Protein AF-A0A9D5KY41-F1 (afdb_monomer)

Mean predicted aligned error: 4.0 Å

pLDDT: mean 91.6, std 8.26, range [58.56, 98.38]

Foldseek 3Di:
DLFALQAALQLLLQLVVCVVVVDDNSRSSNRSCVVVVDAQQRRQWAAAPVGIQGFAFPVGSVQSNDVPRWGQTDPDDDSLVVVLVVLCVRQVPAPCCVPLSVQLNVLSVPRHRHISVVSSVSVVVSLVVQAPVVVVVVPDPVLQVLLVVCLVVRDPSHGLVSLCSHPTRNSNSVSYDD

Radius of gyration: 16.03 Å; Cα contacts (8 Å, |Δi|>4): 244; chains: 1; bounding box: 40×38×41 Å

Secondary structure (DSSP, 8-state):
----S--BHHHHHHHHHHHHTT--HHHHHHHHHHHTT--GGGGGEEEETTEEEE--BTT-TTGGGSTT--PBBP-SSSHHHHHHHHHHHHHTTSTTHHHHHHHHHHHHHT-TT-BHHHHHHHHHHHHHHHS-HHHHHT--HHHHHHHHHHGGG--TTSBHHHHHHHHGGGGGGGGS--

Structure (mmCIF, N/CA/C/O backbone):
data_AF-A0A9D5KY41-F1
#
_entry.id   AF-A0A9D5KY41-F1
#
loop_
_atom_site.group_PDB
_atom_site.id
_atom_site.type_symbol
_atom_site.label_atom_id
_atom_site.label_alt_id
_atom_site.label_comp_id
_atom_site.label_asym_id
_atom_site.label_entity_id
_atom_site.label_seq_id
_atom_site.pdbx_PDB_ins_code
_atom_site.Cartn_x
_atom_site.Cartn_y
_atom_site.Cartn_z
_atom_site.occupancy
_atom_site.B_iso_or_equiv
_atom_site.auth_seq_id
_atom_site.auth_comp_id
_atom_site.auth_asym_id
_atom_site.auth_atom_id
_atom_site.pdbx_PDB_model_num
ATOM 1 N N . MET A 1 1 ? 6.404 10.848 -7.020 1.00 82.06 1 MET A N 1
ATOM 2 C CA . MET A 1 1 ? 5.796 9.675 -6.376 1.00 82.06 1 MET A CA 1
ATOM 3 C C . MET A 1 1 ? 5.617 9.998 -4.911 1.00 82.06 1 MET A C 1
ATOM 5 O O . MET A 1 1 ? 6.527 10.570 -4.317 1.00 82.06 1 MET A O 1
ATOM 9 N N . VAL A 1 2 ? 4.436 9.710 -4.389 1.00 83.19 2 VAL A N 1
ATOM 10 C CA . VAL A 1 2 ? 4.013 9.997 -3.015 1.00 83.19 2 VAL A CA 1
ATOM 11 C C . VAL A 1 2 ? 3.385 8.776 -2.355 1.00 83.19 2 VAL A C 1
ATOM 13 O O . VAL A 1 2 ? 3.348 8.731 -1.130 1.00 83.19 2 VAL A O 1
ATOM 16 N N . THR A 1 3 ? 2.962 7.773 -3.131 1.00 92.94 3 THR A N 1
ATOM 17 C CA . THR A 1 3 ? 2.347 6.550 -2.601 1.00 92.94 3 THR A CA 1
ATOM 18 C C . THR A 1 3 ? 3.389 5.429 -2.497 1.00 92.94 3 THR A C 1
ATOM 20 O O . THR A 1 3 ? 3.947 5.027 -3.526 1.00 92.94 3 THR A O 1
ATOM 23 N N . PRO A 1 4 ? 3.709 4.917 -1.292 1.00 94.81 4 PRO A N 1
ATOM 24 C CA . PRO A 1 4 ? 4.577 3.754 -1.136 1.00 94.81 4 PRO A CA 1
ATOM 25 C C . PRO A 1 4 ? 3.863 2.474 -1.564 1.00 94.81 4 PRO A C 1
ATOM 27 O O . PRO A 1 4 ? 2.640 2.389 -1.515 1.00 94.81 4 PRO A O 1
ATOM 30 N N . LEU A 1 5 ? 4.637 1.454 -1.931 1.00 95.88 5 LEU A N 1
ATOM 31 C CA . LEU A 1 5 ? 4.087 0.116 -2.116 1.00 95.88 5 LEU A CA 1
ATOM 32 C C . LEU A 1 5 ? 3.733 -0.522 -0.761 1.00 95.88 5 LEU A C 1
ATOM 34 O O . LEU A 1 5 ? 2.665 -1.111 -0.620 1.00 95.88 5 LEU A O 1
ATOM 38 N N . ASN A 1 6 ? 4.606 -0.385 0.247 1.00 95.88 6 ASN A N 1
ATOM 39 C CA . ASN A 1 6 ? 4.290 -0.780 1.618 1.00 95.88 6 ASN A CA 1
ATOM 40 C C . ASN A 1 6 ? 3.399 0.272 2.281 1.00 95.88 6 ASN A C 1
ATOM 42 O O . ASN A 1 6 ? 3.889 1.219 2.892 1.00 95.88 6 ASN A O 1
ATOM 46 N N . ILE A 1 7 ? 2.092 0.099 2.152 1.00 94.50 7 ILE A N 1
ATOM 47 C CA . ILE A 1 7 ? 1.105 0.846 2.929 1.00 94.50 7 ILE A CA 1
ATOM 48 C C . ILE A 1 7 ? 0.946 0.086 4.239 1.00 94.50 7 ILE A C 1
ATOM 50 O O . ILE A 1 7 ? 0.185 -0.873 4.273 1.00 94.50 7 ILE A O 1
ATOM 54 N N . ASP A 1 8 ? 1.712 0.425 5.273 1.00 94.62 8 ASP A N 1
ATOM 55 C CA . ASP A 1 8 ? 1.531 -0.154 6.610 1.00 94.62 8 ASP A CA 1
ATOM 56 C C . ASP A 1 8 ? 0.479 0.618 7.425 1.00 94.62 8 ASP A C 1
ATOM 58 O O . ASP A 1 8 ? -0.037 1.661 7.005 1.00 94.62 8 ASP A O 1
ATOM 62 N N . ALA A 1 9 ? 0.135 0.086 8.598 1.00 92.81 9 ALA A N 1
ATOM 63 C CA . ALA A 1 9 ? -0.860 0.686 9.480 1.00 92.81 9 ALA A CA 1
ATOM 64 C C . ALA A 1 9 ? -0.489 2.112 9.927 1.00 92.81 9 ALA A C 1
ATOM 66 O O . ALA A 1 9 ? -1.372 2.957 10.081 1.00 92.81 9 ALA A O 1
ATOM 67 N N . ILE A 1 10 ? 0.802 2.404 10.114 1.00 93.12 10 ILE A N 1
ATOM 68 C CA . ILE A 1 10 ? 1.281 3.708 10.587 1.00 93.12 10 ILE A CA 1
ATOM 69 C C . ILE A 1 10 ? 1.153 4.744 9.470 1.00 93.12 10 ILE A C 1
ATOM 71 O O . ILE A 1 10 ? 0.586 5.818 9.686 1.00 93.12 10 ILE A O 1
ATOM 75 N N . TRP A 1 11 ? 1.616 4.415 8.262 1.00 95.38 11 TRP A N 1
ATOM 76 C CA . TRP A 1 11 ? 1.445 5.268 7.089 1.00 95.38 11 TRP A CA 1
ATOM 77 C C . TRP A 1 11 ? -0.034 5.573 6.867 1.00 95.38 11 TRP A C 1
ATOM 79 O O . TRP A 1 11 ? -0.415 6.730 6.685 1.00 95.38 11 TRP A O 1
ATOM 89 N N . LEU A 1 12 ? -0.885 4.546 6.949 1.00 93.88 12 LEU A N 1
ATOM 90 C CA . LEU A 1 12 ? -2.311 4.706 6.714 1.00 93.88 12 LEU A CA 1
ATOM 91 C C . LEU A 1 12 ? -2.986 5.559 7.796 1.00 93.88 12 LEU A C 1
ATOM 93 O O . LEU A 1 12 ? -3.779 6.430 7.454 1.00 93.88 12 LEU A O 1
ATOM 97 N N . ARG A 1 13 ? -2.615 5.402 9.073 1.00 91.81 13 ARG A N 1
ATOM 98 C CA . ARG A 1 13 ? -3.047 6.295 10.166 1.00 91.81 13 ARG A CA 1
ATOM 99 C C . ARG A 1 13 ? -2.711 7.759 9.854 1.00 91.81 13 ARG A C 1
ATOM 101 O O . ARG A 1 13 ? -3.592 8.614 9.924 1.00 91.81 13 ARG A O 1
ATOM 108 N N . HIS A 1 14 ? -1.473 8.058 9.450 1.00 93.56 14 HIS A N 1
ATOM 109 C CA . HIS A 1 14 ? -1.079 9.426 9.085 1.00 93.56 14 HIS A CA 1
ATOM 110 C C . HIS A 1 14 ? -1.839 9.961 7.870 1.00 93.56 14 HIS A C 1
ATOM 112 O O . HIS A 1 14 ? -2.236 11.128 7.863 1.00 93.56 14 HIS A O 1
ATOM 118 N N . TYR A 1 15 ? -2.065 9.117 6.863 1.00 94.19 15 TYR A N 1
ATOM 119 C CA . TYR A 1 15 ? -2.870 9.469 5.698 1.00 94.19 15 TYR A CA 1
ATOM 120 C C . TYR A 1 15 ? -4.302 9.834 6.112 1.00 94.19 15 TYR A C 1
ATOM 122 O O . TYR A 1 15 ? -4.796 10.893 5.733 1.00 94.19 15 TYR A O 1
ATOM 130 N N . LEU A 1 16 ? -4.947 9.017 6.948 1.00 89.69 16 LEU A N 1
ATOM 131 C CA . LEU A 1 16 ? -6.315 9.258 7.410 1.00 89.69 16 LEU A CA 1
ATOM 132 C C . LEU A 1 16 ? -6.432 10.523 8.263 1.00 89.69 16 LEU A C 1
ATOM 134 O O . LEU A 1 16 ? -7.358 11.306 8.057 1.00 89.69 16 LEU A O 1
ATOM 138 N N . VAL A 1 17 ? -5.475 10.768 9.163 1.00 89.75 17 VAL A N 1
ATOM 139 C CA . VAL A 1 17 ? -5.401 12.022 9.931 1.00 89.75 17 VAL A CA 1
ATOM 140 C C . VAL A 1 17 ? -5.297 13.222 8.988 1.00 89.75 17 VAL A C 1
ATOM 142 O O . VAL A 1 17 ? -6.068 14.168 9.114 1.00 89.75 17 VAL A O 1
ATOM 145 N N . ALA A 1 18 ? -4.404 13.170 7.998 1.00 92.75 18 ALA A N 1
ATOM 146 C CA . ALA A 1 18 ? -4.240 14.249 7.028 1.00 92.75 18 ALA A CA 1
ATOM 147 C C . ALA A 1 18 ? -5.519 14.497 6.206 1.00 92.75 18 ALA A C 1
ATOM 149 O O . ALA A 1 18 ? -5.905 15.644 5.981 1.00 92.75 18 ALA A O 1
ATOM 150 N N . LYS A 1 19 ? -6.219 13.432 5.797 1.00 90.56 19 LYS A N 1
ATOM 151 C CA . LYS A 1 19 ? -7.524 13.541 5.128 1.00 90.56 19 LYS A CA 1
ATOM 152 C C . LYS A 1 19 ? -8.581 14.167 6.037 1.00 90.56 19 LYS A C 1
ATOM 154 O O . LYS A 1 19 ? -9.356 14.994 5.565 1.00 90.56 19 LYS A O 1
ATOM 159 N N . HIS A 1 20 ? -8.601 13.807 7.320 1.00 85.69 20 HIS A N 1
ATOM 160 C CA . HIS A 1 20 ? -9.518 14.385 8.304 1.00 85.69 20 HIS A CA 1
ATOM 161 C C . HIS A 1 20 ? -9.266 15.883 8.532 1.00 85.69 20 HIS A C 1
ATOM 163 O O . HIS A 1 20 ? -10.208 16.654 8.682 1.00 85.69 20 HIS A O 1
ATOM 169 N N . GLU A 1 21 ? -8.004 16.311 8.482 1.00 89.56 21 GLU A N 1
ATOM 170 C CA . GLU A 1 21 ? -7.596 17.722 8.529 1.00 89.56 21 GLU A CA 1
ATOM 171 C C . GLU A 1 21 ? -7.928 18.504 7.240 1.00 89.56 21 GLU A C 1
ATOM 173 O O . GLU A 1 21 ? -7.673 19.705 7.164 1.00 89.56 21 GLU A O 1
ATOM 178 N N . GLY A 1 22 ? -8.505 17.850 6.226 1.00 91.19 22 GLY A N 1
ATOM 179 C CA . GLY A 1 22 ? -8.955 18.485 4.989 1.00 91.19 22 GLY A CA 1
ATOM 180 C C . GLY A 1 22 ? -7.880 18.628 3.911 1.00 91.19 22 GLY A C 1
ATOM 181 O O . GLY A 1 22 ? -8.103 19.349 2.938 1.00 91.19 22 GLY A O 1
ATOM 182 N N . LEU A 1 23 ? -6.731 17.953 4.044 1.00 95.00 23 LEU A N 1
ATOM 183 C CA . LEU A 1 23 ? -5.696 17.973 3.007 1.00 95.00 23 LEU A CA 1
ATOM 184 C C . LEU A 1 23 ? -6.195 17.290 1.727 1.00 95.00 23 LEU A C 1
ATOM 186 O O . LEU A 1 23 ? -6.941 16.300 1.757 1.00 95.00 23 LEU A O 1
ATOM 190 N N . SER A 1 24 ? -5.737 17.796 0.579 1.00 95.38 24 SER A N 1
ATOM 191 C CA . SER A 1 24 ? -6.012 17.153 -0.705 1.00 95.38 24 SER A CA 1
ATOM 192 C C . SER A 1 24 ? -5.373 15.761 -0.777 1.00 95.38 24 SER A C 1
ATOM 194 O O . SER A 1 24 ? -4.474 15.416 -0.011 1.00 95.38 24 SER A O 1
ATOM 196 N N . GLU A 1 25 ? -5.837 14.930 -1.712 1.00 93.00 25 GLU A N 1
ATOM 197 C CA . GLU A 1 25 ? -5.337 13.560 -1.882 1.00 93.00 25 GLU A CA 1
ATOM 198 C C . GLU A 1 25 ? -3.799 13.477 -2.024 1.00 93.00 25 GLU A C 1
ATOM 200 O O . GLU A 1 25 ? -3.177 12.705 -1.289 1.00 93.00 25 GLU A O 1
ATOM 205 N N . PRO A 1 26 ? -3.140 14.289 -2.878 1.00 93.25 26 PRO A N 1
ATOM 206 C CA . PRO A 1 26 ? -1.684 14.242 -3.005 1.00 93.25 26 PRO A CA 1
ATOM 207 C C . PRO A 1 26 ? -0.956 14.749 -1.754 1.00 93.25 26 PRO A C 1
ATOM 209 O O . PRO A 1 26 ? 0.088 14.206 -1.396 1.00 93.25 26 PRO A O 1
ATOM 212 N N . GLU A 1 27 ? -1.500 15.765 -1.078 1.00 95.44 27 GLU A N 1
ATOM 213 C CA . GLU A 1 27 ? -0.917 16.336 0.142 1.00 95.44 27 GLU A CA 1
ATOM 214 C C . GLU A 1 27 ? -0.999 15.359 1.315 1.00 95.44 27 GLU A C 1
ATOM 216 O O . GLU A 1 27 ? -0.022 15.195 2.043 1.00 95.44 27 GLU A O 1
ATOM 221 N N . ALA A 1 28 ? -2.126 14.658 1.473 1.00 95.50 28 ALA A N 1
ATOM 222 C CA . ALA A 1 28 ? -2.299 13.655 2.517 1.00 95.50 28 ALA A CA 1
ATOM 223 C C . ALA A 1 28 ? -1.326 12.480 2.345 1.00 95.50 28 ALA A C 1
ATOM 225 O O . ALA A 1 28 ? -0.677 12.063 3.305 1.00 95.50 28 ALA A O 1
ATOM 226 N N . ARG A 1 29 ? -1.162 11.987 1.109 1.00 95.62 29 ARG A N 1
ATOM 227 C CA . ARG A 1 29 ? -0.188 10.932 0.779 1.00 95.62 29 ARG A CA 1
ATOM 228 C C . ARG A 1 29 ? 1.250 11.388 1.016 1.00 95.62 29 ARG A C 1
ATOM 230 O O . ARG A 1 29 ? 2.050 10.629 1.560 1.00 95.62 29 ARG A O 1
ATOM 237 N N . LEU A 1 30 ? 1.578 12.626 0.638 1.00 94.44 30 LEU A N 1
ATOM 238 C CA . LEU A 1 30 ? 2.898 13.204 0.879 1.00 94.44 30 LEU A CA 1
ATOM 239 C C . LEU A 1 30 ? 3.185 13.313 2.381 1.00 94.44 30 LEU A C 1
ATOM 241 O O . LEU A 1 30 ? 4.204 12.794 2.831 1.00 94.44 30 LEU A O 1
ATOM 245 N N . LYS A 1 31 ? 2.261 13.894 3.157 1.00 95.06 31 LYS A N 1
ATOM 246 C CA . LYS A 1 31 ? 2.380 14.035 4.615 1.00 95.06 31 LYS A CA 1
ATOM 247 C C . LYS A 1 31 ? 2.558 12.678 5.302 1.00 95.06 31 LYS A C 1
ATOM 249 O O . LYS A 1 31 ? 3.414 12.543 6.177 1.00 95.06 31 LYS A O 1
ATOM 254 N N . ALA A 1 32 ? 1.806 11.658 4.886 1.00 95.56 32 ALA A N 1
ATOM 255 C CA . ALA A 1 32 ? 1.944 10.298 5.408 1.00 95.56 32 ALA A CA 1
ATOM 256 C C . ALA A 1 32 ? 3.319 9.685 5.099 1.00 95.56 32 ALA A C 1
ATOM 258 O O . ALA A 1 32 ? 3.992 9.165 5.989 1.00 95.56 32 ALA A O 1
ATOM 259 N N . SER A 1 33 ? 3.773 9.808 3.850 1.00 94.69 33 SER A N 1
ATOM 260 C CA . SER A 1 33 ? 5.079 9.307 3.412 1.00 94.69 33 SER A CA 1
ATOM 261 C C . SER A 1 33 ? 6.249 9.999 4.109 1.00 94.69 33 SER A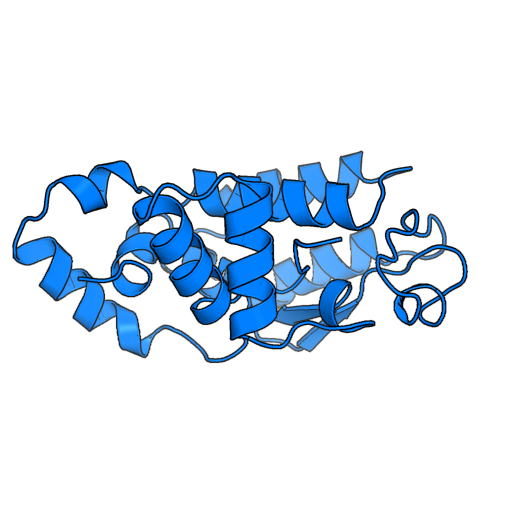 C 1
ATOM 263 O O . SER A 1 33 ? 7.225 9.335 4.458 1.00 94.69 33 SER A O 1
ATOM 265 N N . GLU A 1 34 ? 6.156 11.307 4.345 1.00 94.00 34 GLU A N 1
ATOM 266 C CA . GLU A 1 34 ? 7.152 12.064 5.107 1.00 94.00 34 GLU A CA 1
ATOM 267 C C . GLU A 1 34 ? 7.173 11.649 6.582 1.00 94.00 34 GLU A C 1
ATOM 269 O O . GLU A 1 34 ? 8.255 11.457 7.138 1.00 94.00 34 GLU A O 1
ATOM 274 N N . SER A 1 35 ? 5.999 11.426 7.185 1.00 93.62 35 SER A N 1
ATOM 275 C CA . SER A 1 35 ? 5.860 11.044 8.600 1.00 93.62 35 SER A CA 1
ATOM 276 C C . SER A 1 35 ? 6.540 9.714 8.928 1.00 93.62 35 SER A C 1
ATOM 278 O O . SER A 1 35 ? 7.118 9.571 10.002 1.00 93.62 35 SER A O 1
ATOM 280 N N . VAL A 1 36 ? 6.531 8.761 7.990 1.00 92.62 36 VAL A N 1
ATOM 281 C CA . VAL A 1 36 ? 7.202 7.456 8.156 1.00 92.62 36 VAL A CA 1
ATOM 282 C C . VAL A 1 36 ? 8.555 7.373 7.428 1.00 92.62 36 VAL A C 1
ATOM 284 O O . VAL A 1 36 ? 9.196 6.324 7.395 1.00 92.62 36 VAL A O 1
ATOM 287 N N . GLY A 1 37 ? 9.024 8.477 6.833 1.00 92.12 37 GLY A N 1
ATOM 288 C CA . GLY A 1 37 ? 10.349 8.572 6.215 1.00 92.12 37 GLY A CA 1
ATOM 289 C C . GLY A 1 37 ? 10.548 7.748 4.934 1.00 92.12 37 GLY A C 1
ATOM 290 O O . GLY A 1 37 ? 11.679 7.327 4.651 1.00 92.12 37 GLY A O 1
ATOM 291 N N . ILE A 1 38 ? 9.492 7.519 4.142 1.00 91.50 38 ILE A N 1
ATOM 292 C CA . ILE A 1 38 ? 9.589 6.786 2.868 1.00 91.50 38 ILE A CA 1
ATOM 293 C C . ILE A 1 38 ? 10.516 7.524 1.901 1.00 91.50 38 ILE A C 1
ATOM 295 O O . ILE A 1 38 ? 10.332 8.698 1.581 1.00 91.50 38 ILE A O 1
ATOM 299 N N . LYS A 1 39 ? 11.509 6.804 1.366 1.00 90.38 39 LYS A N 1
ATOM 300 C CA . LYS A 1 39 ? 12.435 7.342 0.364 1.00 90.38 39 LYS A CA 1
ATOM 301 C C . LYS A 1 39 ? 13.002 6.281 -0.569 1.00 90.38 39 LYS A C 1
ATOM 303 O O . LYS A 1 39 ? 13.248 5.133 -0.191 1.00 90.38 39 LYS A O 1
ATOM 308 N N . GLY A 1 40 ? 13.295 6.701 -1.797 1.00 90.31 40 GLY A N 1
ATOM 309 C CA . GLY A 1 40 ? 14.024 5.913 -2.785 1.00 90.31 40 GLY A CA 1
ATOM 310 C C . GLY A 1 40 ? 13.420 4.531 -3.033 1.00 90.31 40 GLY A C 1
ATOM 311 O O . GLY A 1 40 ? 12.284 4.406 -3.476 1.00 90.31 40 GLY A O 1
ATOM 312 N N . LYS A 1 41 ? 14.183 3.474 -2.734 1.00 92.19 41 LYS A N 1
ATOM 313 C CA . LYS A 1 41 ? 13.758 2.083 -2.969 1.00 92.19 41 LYS A CA 1
ATOM 314 C C . LYS A 1 41 ? 12.576 1.635 -2.103 1.00 92.19 41 LYS A C 1
ATOM 316 O O . LYS A 1 41 ? 11.953 0.640 -2.453 1.00 92.19 41 LYS A O 1
ATOM 321 N N . ALA A 1 42 ? 12.271 2.332 -1.005 1.00 92.62 42 ALA A N 1
ATOM 322 C CA . ALA A 1 42 ? 11.138 1.990 -0.142 1.00 92.62 42 ALA A CA 1
ATOM 323 C C . ALA A 1 42 ? 9.797 2.074 -0.890 1.00 92.62 42 ALA A C 1
ATOM 325 O O . ALA A 1 42 ? 8.913 1.264 -0.653 1.00 92.62 42 ALA A O 1
ATOM 326 N N . PHE A 1 43 ? 9.683 2.968 -1.877 1.00 94.81 43 PHE A N 1
ATOM 327 C CA . PHE A 1 43 ? 8.479 3.087 -2.700 1.00 94.81 43 PHE A CA 1
ATOM 328 C C . PHE A 1 43 ? 8.165 1.850 -3.550 1.00 94.81 43 PHE A C 1
ATOM 330 O O . PHE A 1 43 ? 7.031 1.693 -3.981 1.00 94.81 43 PHE A O 1
ATOM 337 N N . ALA A 1 44 ? 9.147 0.982 -3.799 1.00 96.19 44 ALA A N 1
ATOM 338 C CA . ALA A 1 44 ? 8.982 -0.223 -4.608 1.00 96.19 44 ALA A CA 1
ATOM 339 C C . ALA A 1 44 ? 8.994 -1.508 -3.769 1.00 96.19 44 ALA A C 1
ATOM 341 O O . ALA A 1 44 ? 9.096 -2.594 -4.334 1.00 96.19 44 ALA A O 1
ATOM 342 N N . ARG A 1 45 ? 8.960 -1.407 -2.435 1.00 96.56 45 ARG A N 1
ATOM 343 C CA . ARG A 1 45 ? 9.031 -2.554 -1.523 1.00 96.56 45 ARG A CA 1
ATOM 344 C C . ARG A 1 45 ? 7.753 -2.672 -0.713 1.00 96.56 45 ARG A C 1
ATOM 346 O O . ARG A 1 45 ? 7.242 -1.655 -0.267 1.00 96.56 45 ARG A O 1
ATOM 353 N N . CYS A 1 46 ? 7.281 -3.899 -0.530 1.00 97.62 46 CYS A N 1
ATOM 354 C CA . CYS A 1 46 ? 6.155 -4.258 0.328 1.00 97.62 46 CYS A CA 1
ATOM 355 C C . CYS A 1 46 ? 6.619 -5.316 1.317 1.00 97.62 46 CYS A C 1
ATOM 357 O O . CYS A 1 46 ? 7.203 -6.315 0.894 1.00 97.62 46 CYS A O 1
ATOM 359 N N . HIS A 1 47 ? 6.339 -5.141 2.599 1.00 97.69 47 HIS A N 1
ATOM 360 C CA . HIS A 1 47 ? 6.621 -6.145 3.612 1.00 97.69 47 HIS A CA 1
ATOM 361 C C . HIS A 1 47 ? 5.358 -6.962 3.871 1.00 97.69 47 HIS A C 1
ATOM 363 O O . HIS A 1 47 ? 4.285 -6.416 4.118 1.00 97.69 47 HIS A O 1
ATOM 369 N N . ILE A 1 48 ? 5.493 -8.278 3.772 1.00 97.62 48 ILE A N 1
ATOM 370 C CA . ILE A 1 48 ? 4.448 -9.260 4.057 1.00 97.62 48 ILE A CA 1
ATOM 371 C C . ILE A 1 48 ? 4.965 -10.238 5.114 1.00 97.62 48 ILE A C 1
ATOM 373 O O . ILE A 1 48 ? 6.170 -10.311 5.357 1.00 97.62 48 ILE A O 1
ATOM 377 N N . SER A 1 49 ? 4.076 -11.027 5.714 1.00 95.44 49 SER A N 1
ATOM 378 C CA . SER A 1 49 ? 4.430 -11.940 6.813 1.00 95.44 49 SER A CA 1
ATOM 379 C C . SER A 1 49 ? 5.543 -12.948 6.475 1.00 95.44 49 SER A C 1
ATOM 381 O O . SER A 1 49 ? 6.256 -13.399 7.367 1.00 95.44 49 SER A O 1
ATOM 383 N N . THR A 1 50 ? 5.736 -13.281 5.195 1.00 95.44 50 THR A N 1
ATOM 384 C CA . THR A 1 50 ? 6.752 -14.242 4.728 1.00 95.44 50 THR A CA 1
ATOM 385 C C . THR A 1 50 ? 7.983 -13.604 4.083 1.00 95.44 50 THR A C 1
ATOM 387 O O . THR A 1 50 ? 8.887 -14.328 3.663 1.00 95.44 50 THR A O 1
ATOM 390 N N . GLY A 1 51 ? 8.058 -12.273 3.974 1.00 96.31 51 GLY A N 1
ATOM 391 C CA . GLY A 1 51 ? 9.205 -11.618 3.349 1.00 96.31 51 GLY A CA 1
ATOM 392 C C . GLY A 1 51 ? 8.922 -10.240 2.762 1.00 96.31 51 GLY A C 1
ATOM 393 O O . GLY A 1 51 ? 8.061 -9.495 3.217 1.00 96.31 51 GLY A O 1
ATOM 394 N N . THR A 1 52 ? 9.706 -9.864 1.751 1.00 97.88 52 THR A N 1
ATOM 395 C CA . THR A 1 52 ? 9.599 -8.556 1.091 1.00 97.88 52 THR A CA 1
ATOM 396 C C . THR A 1 52 ? 9.388 -8.727 -0.404 1.00 97.88 52 THR A C 1
ATOM 398 O O . THR A 1 52 ? 10.225 -9.309 -1.091 1.00 97.88 52 THR A O 1
ATOM 401 N N . LEU A 1 53 ? 8.299 -8.160 -0.911 1.00 98.00 53 LEU A N 1
ATOM 402 C CA . LEU A 1 53 ? 8.026 -8.038 -2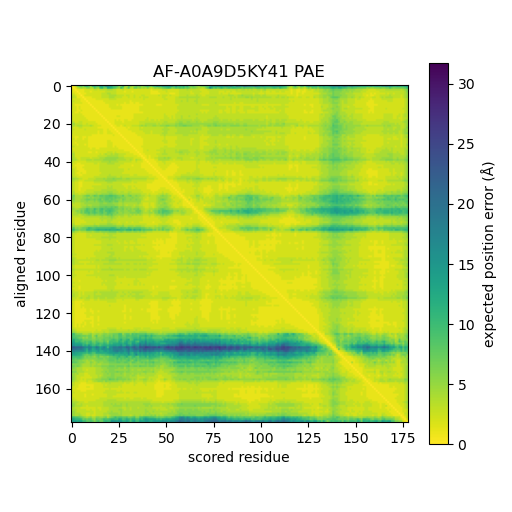.337 1.00 98.00 53 LEU A CA 1
ATOM 403 C C . LEU A 1 53 ? 8.730 -6.796 -2.875 1.00 98.00 53 LEU A C 1
ATOM 405 O O . LEU A 1 53 ? 8.758 -5.762 -2.207 1.00 98.00 53 LEU A O 1
ATOM 409 N N . THR A 1 54 ? 9.315 -6.883 -4.068 1.00 97.00 54 THR A N 1
ATOM 410 C CA . THR A 1 54 ? 9.979 -5.743 -4.712 1.00 97.00 54 THR A CA 1
ATOM 411 C C . THR A 1 54 ? 9.499 -5.614 -6.144 1.00 97.00 54 THR A C 1
ATOM 413 O O . THR A 1 54 ? 9.774 -6.480 -6.967 1.00 97.00 54 THR A O 1
ATOM 416 N N . VAL A 1 55 ? 8.830 -4.505 -6.451 1.00 96.62 55 VAL A N 1
ATOM 417 C CA . VAL A 1 55 ? 8.379 -4.202 -7.810 1.00 96.62 55 VAL A CA 1
ATOM 418 C C . VAL A 1 55 ? 9.581 -3.740 -8.643 1.00 96.62 55 VAL A C 1
ATOM 420 O O . VAL A 1 55 ? 10.207 -2.725 -8.312 1.00 96.62 55 VAL A O 1
ATOM 423 N N . PRO A 1 56 ? 9.954 -4.467 -9.710 1.00 96.38 56 PRO A N 1
ATOM 424 C CA . PRO A 1 56 ? 11.004 -4.028 -10.609 1.00 96.38 56 PRO A CA 1
ATOM 425 C C . PRO A 1 56 ? 10.502 -2.869 -11.473 1.00 96.38 56 PRO A C 1
ATOM 427 O O . PRO A 1 56 ? 9.342 -2.806 -11.875 1.00 96.38 56 PRO A O 1
ATOM 430 N N . VAL A 1 57 ? 11.409 -1.949 -11.779 1.00 96.12 57 VAL A N 1
ATOM 431 C CA . VAL A 1 57 ? 11.133 -0.739 -12.558 1.00 96.12 57 VAL A CA 1
ATOM 432 C C . VAL A 1 57 ? 12.161 -0.591 -13.666 1.00 96.12 57 VAL A C 1
ATOM 434 O O . VAL A 1 57 ? 13.305 -1.040 -13.521 1.00 96.12 57 VAL A O 1
ATOM 437 N N . ASP A 1 58 ? 11.781 0.079 -14.746 1.00 94.12 58 ASP A N 1
ATOM 438 C CA . ASP A 1 58 ? 12.692 0.360 -15.846 1.00 94.12 58 ASP A CA 1
ATOM 439 C C . ASP A 1 58 ? 13.864 1.247 -15.399 1.00 94.12 58 ASP A C 1
ATOM 441 O O . ASP A 1 58 ? 13.754 2.137 -14.544 1.00 94.12 58 ASP A O 1
ATOM 445 N N . GLY A 1 59 ? 15.050 0.938 -15.930 1.00 88.88 59 GLY A N 1
ATOM 446 C CA . GLY A 1 59 ? 16.318 1.502 -15.457 1.00 88.88 59 GLY A CA 1
ATOM 447 C C . GLY A 1 59 ? 16.789 0.960 -14.097 1.00 88.88 59 GLY A C 1
ATOM 448 O O . GLY A 1 59 ? 17.807 1.420 -13.571 1.00 88.88 59 GLY A O 1
ATOM 449 N N . GLY A 1 60 ? 16.076 -0.021 -13.527 1.00 90.50 60 GLY A N 1
ATOM 450 C CA . GLY A 1 60 ? 16.423 -0.712 -12.288 1.00 90.50 60 GLY A CA 1
ATOM 451 C C . GLY A 1 60 ? 16.335 0.166 -11.038 1.00 90.50 60 GLY A C 1
ATOM 452 O O . GLY A 1 60 ? 16.059 1.359 -11.085 1.00 90.50 60 GLY A O 1
ATOM 453 N N . GLY A 1 61 ? 16.639 -0.401 -9.868 1.00 87.38 61 GLY A N 1
ATOM 454 C CA . GLY A 1 61 ? 16.441 0.285 -8.580 1.00 87.38 61 GLY A CA 1
ATOM 455 C C . GLY A 1 61 ? 17.282 1.553 -8.341 1.00 87.38 61 GLY A C 1
ATOM 456 O O . GLY A 1 61 ? 17.108 2.204 -7.312 1.00 87.38 61 GLY A O 1
ATOM 457 N N . ASN A 1 62 ? 18.210 1.905 -9.236 1.00 89.50 62 ASN A N 1
ATOM 458 C CA 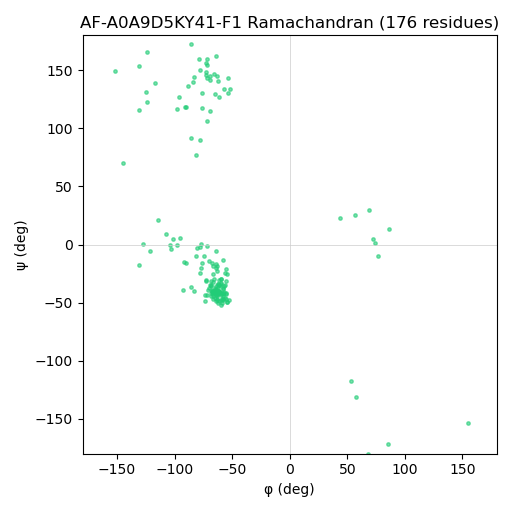. ASN A 1 62 ? 18.910 3.192 -9.190 1.00 89.50 62 ASN A CA 1
ATOM 459 C C . ASN A 1 62 ? 18.049 4.343 -9.732 1.00 89.50 62 ASN A C 1
ATOM 461 O O . ASN A 1 62 ? 18.256 5.478 -9.302 1.00 89.50 62 ASN A O 1
ATOM 465 N N . SER A 1 63 ? 17.067 4.074 -10.603 1.00 89.50 63 SER A N 1
ATOM 466 C CA . SER A 1 63 ? 16.128 5.093 -11.096 1.00 89.50 63 SER A CA 1
ATOM 467 C C . SER A 1 63 ? 15.341 5.736 -9.947 1.00 89.50 63 SER A C 1
ATOM 469 O O . SER A 1 63 ? 15.115 6.945 -9.948 1.00 89.50 63 SER A O 1
ATOM 471 N N . LEU A 1 64 ? 15.060 4.956 -8.898 1.00 90.12 64 LEU A N 1
ATOM 472 C CA . LEU A 1 64 ? 14.356 5.379 -7.686 1.00 90.12 64 LEU A CA 1
ATOM 473 C C . LEU A 1 64 ? 15.157 6.331 -6.784 1.00 90.12 64 LEU A C 1
ATOM 475 O O . LEU A 1 64 ? 14.579 6.942 -5.894 1.00 90.12 64 LEU A O 1
ATOM 479 N N . LYS A 1 65 ? 16.476 6.482 -6.969 1.00 87.25 65 LYS A N 1
ATOM 480 C CA . LYS A 1 65 ? 17.285 7.418 -6.160 1.00 87.25 65 LYS A CA 1
ATOM 481 C C . LYS A 1 65 ? 17.089 8.881 -6.568 1.00 87.25 65 LYS A C 1
ATOM 483 O O . LYS A 1 65 ? 17.502 9.775 -5.834 1.00 87.25 65 LYS A O 1
ATOM 488 N N . ARG A 1 66 ? 16.514 9.131 -7.748 1.00 84.88 66 ARG A N 1
ATOM 489 C CA . ARG A 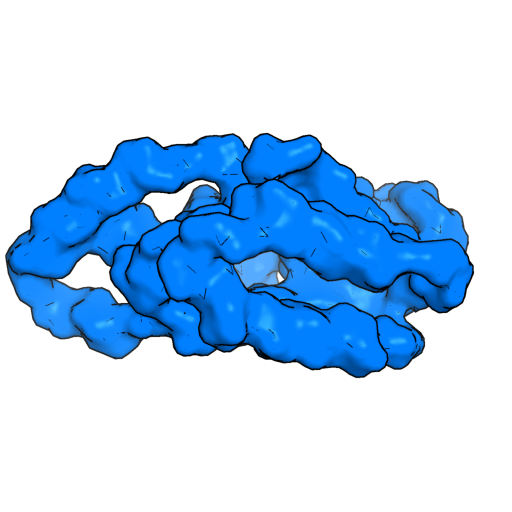1 66 ? 16.278 10.486 -8.253 1.00 84.88 66 ARG A CA 1
ATOM 490 C C . ARG A 1 66 ? 15.143 11.143 -7.468 1.00 84.88 66 ARG A C 1
ATOM 492 O O . ARG A 1 66 ? 14.158 10.491 -7.122 1.00 84.88 66 ARG A O 1
ATOM 499 N N . ARG A 1 67 ? 15.260 12.449 -7.220 1.00 79.00 67 ARG A N 1
ATOM 500 C CA . ARG A 1 67 ? 14.172 13.235 -6.625 1.00 79.00 67 ARG A CA 1
ATOM 501 C C . ARG A 1 67 ? 12.929 13.115 -7.512 1.00 79.00 67 ARG A C 1
ATOM 503 O O . ARG A 1 67 ? 13.040 13.232 -8.728 1.00 79.00 67 ARG A O 1
ATOM 510 N N . ASN A 1 68 ? 11.772 12.876 -6.900 1.00 82.00 68 ASN A N 1
ATOM 511 C CA . ASN A 1 68 ? 10.484 12.714 -7.584 1.00 82.00 68 ASN A CA 1
ATOM 512 C C . ASN A 1 68 ? 10.452 11.599 -8.646 1.00 82.00 68 ASN A C 1
ATOM 514 O O . ASN A 1 68 ? 9.632 11.664 -9.560 1.00 82.00 68 ASN A O 1
ATOM 518 N N . ALA A 1 69 ? 11.306 10.574 -8.531 1.00 88.75 69 ALA A N 1
ATOM 519 C CA . ALA A 1 69 ? 11.273 9.425 -9.431 1.00 88.75 69 ALA A CA 1
ATOM 520 C C . ALA A 1 69 ? 9.856 8.829 -9.509 1.00 88.75 69 ALA A C 1
ATOM 522 O O . ALA A 1 69 ? 9.201 8.643 -8.487 1.00 88.75 69 ALA A O 1
ATOM 523 N N . ASN A 1 70 ? 9.396 8.542 -10.724 1.00 93.69 70 ASN A N 1
ATOM 524 C CA . ASN A 1 70 ? 8.180 7.776 -10.987 1.00 93.69 70 ASN A CA 1
ATOM 525 C C . ASN A 1 70 ? 8.391 6.928 -12.253 1.00 93.69 70 ASN A C 1
ATOM 527 O O . ASN A 1 70 ? 7.901 7.288 -13.324 1.00 93.69 70 ASN A O 1
ATOM 531 N N . PRO A 1 71 ? 9.240 5.891 -12.182 1.00 95.44 71 PRO A N 1
ATOM 532 C CA . PRO A 1 71 ? 9.565 5.080 -13.347 1.00 95.44 71 PRO A CA 1
ATOM 533 C C . PRO A 1 71 ? 8.382 4.198 -13.763 1.00 95.44 71 PRO A C 1
ATOM 535 O O . PRO A 1 71 ? 7.496 3.903 -12.958 1.00 95.44 71 PRO A O 1
ATOM 538 N N . ILE A 1 72 ? 8.411 3.750 -15.016 1.00 97.06 72 ILE A N 1
ATOM 539 C CA . ILE A 1 72 ? 7.525 2.701 -15.531 1.00 97.06 72 ILE A CA 1
ATOM 540 C C . ILE A 1 72 ? 7.922 1.365 -14.889 1.00 97.06 72 ILE A C 1
ATOM 542 O O . ILE A 1 72 ? 9.101 1.136 -14.583 1.00 97.06 72 ILE A O 1
ATOM 546 N N . LEU A 1 73 ? 6.936 0.509 -14.626 1.00 97.00 73 LEU A N 1
ATOM 547 C CA . LEU A 1 73 ? 7.177 -0.847 -14.147 1.00 97.00 73 LEU A CA 1
ATOM 548 C C . LEU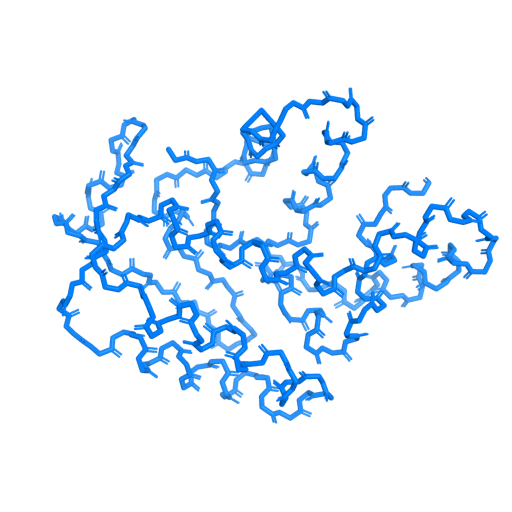 A 1 73 ? 7.944 -1.660 -15.186 1.00 97.00 73 LEU A C 1
ATOM 550 O O . LEU A 1 73 ? 7.725 -1.518 -16.384 1.00 97.00 73 LEU A O 1
ATOM 554 N N . SER A 1 74 ? 8.821 -2.548 -14.727 1.00 95.50 74 SER A N 1
ATOM 555 C CA . SER A 1 74 ? 9.527 -3.419 -15.657 1.00 95.50 74 SER A CA 1
ATOM 556 C C . SER A 1 74 ? 8.617 -4.538 -16.154 1.00 95.50 74 SER A C 1
ATOM 558 O O . SER A 1 74 ? 8.034 -5.282 -15.359 1.00 95.50 74 SER A O 1
ATOM 560 N N . GLU A 1 75 ? 8.572 -4.716 -17.473 1.00 93.81 75 GLU A N 1
ATOM 561 C CA . GLU A 1 75 ? 7.920 -5.866 -18.113 1.00 93.81 75 GLU A CA 1
ATOM 562 C C . GLU A 1 75 ? 8.800 -7.127 -18.110 1.00 93.81 75 GLU A C 1
ATOM 564 O O . GLU A 1 75 ? 8.379 -8.198 -18.546 1.00 93.81 75 GLU A O 1
ATOM 569 N N . HIS A 1 76 ? 10.030 -7.028 -17.603 1.00 91.12 76 HIS A N 1
ATOM 570 C CA . HIS A 1 76 ? 10.936 -8.162 -17.516 1.00 91.12 76 HIS A CA 1
ATOM 571 C C . HIS A 1 76 ? 10.679 -9.024 -16.275 1.00 91.12 76 HIS A C 1
ATOM 573 O O . HIS A 1 76 ? 10.434 -8.539 -15.169 1.00 91.12 76 HIS A O 1
ATOM 579 N N . GLY A 1 77 ? 10.847 -10.335 -16.450 1.00 89.19 77 GLY A N 1
ATOM 580 C CA . GLY A 1 77 ? 10.760 -11.313 -15.369 1.00 89.19 77 GLY A CA 1
ATOM 581 C C . GLY A 1 77 ? 9.335 -11.784 -15.079 1.00 89.19 77 GLY A C 1
ATOM 582 O O . GLY A 1 77 ? 8.397 -11.526 -15.826 1.00 89.19 77 GLY A O 1
ATOM 583 N N . LYS A 1 78 ? 9.188 -12.545 -13.990 1.00 94.94 78 LYS A N 1
ATOM 584 C CA . LYS A 1 78 ? 7.920 -13.165 -13.569 1.00 94.94 78 LYS A CA 1
ATOM 585 C C . LYS A 1 78 ? 7.408 -12.586 -12.248 1.00 94.94 78 LYS A C 1
ATOM 587 O O . LYS A 1 78 ? 6.586 -13.214 -11.585 1.00 94.94 78 LYS A O 1
ATOM 592 N N . TRP A 1 79 ? 7.862 -11.383 -11.893 1.00 96.38 79 TRP A N 1
ATOM 593 C CA . TRP A 1 79 ? 7.643 -10.768 -10.582 1.00 96.38 79 TRP A CA 1
ATOM 594 C C . TRP A 1 79 ? 6.159 -10.667 -10.208 1.00 96.38 79 TRP A C 1
ATOM 596 O O . TRP A 1 79 ? 5.816 -10.877 -9.053 1.00 96.38 79 TRP A O 1
ATOM 606 N N . ARG A 1 80 ? 5.263 -10.429 -11.179 1.00 97.25 80 ARG A N 1
ATOM 607 C CA . ARG A 1 80 ? 3.808 -10.396 -10.946 1.00 97.25 80 ARG A CA 1
ATOM 608 C C . ARG A 1 80 ? 3.303 -11.733 -10.407 1.00 97.25 80 ARG A C 1
ATOM 610 O O . ARG A 1 80 ? 2.698 -11.793 -9.344 1.00 97.25 80 ARG A O 1
ATOM 617 N N . ARG A 1 81 ? 3.639 -12.823 -11.103 1.00 97.12 81 ARG A N 1
ATOM 618 C CA . ARG A 1 81 ? 3.297 -14.191 -10.691 1.00 97.12 81 ARG A CA 1
ATOM 619 C C . ARG A 1 81 ? 3.954 -14.563 -9.362 1.00 97.12 81 ARG A C 1
ATOM 621 O O . ARG A 1 81 ? 3.328 -15.222 -8.541 1.00 97.12 81 ARG A O 1
ATOM 628 N N . GLU A 1 82 ? 5.205 -14.164 -9.157 1.00 97.75 82 GLU A N 1
ATOM 629 C CA . GLU A 1 82 ? 5.945 -14.439 -7.920 1.00 97.75 82 GLU A CA 1
ATOM 630 C C . GLU A 1 82 ? 5.342 -13.699 -6.721 1.00 97.75 82 GLU A C 1
ATOM 632 O O . GLU A 1 82 ? 5.152 -14.304 -5.670 1.00 97.75 82 GLU A O 1
ATOM 637 N N . HIS A 1 83 ? 4.966 -12.429 -6.889 1.00 97.94 83 HIS A N 1
ATOM 638 C CA . HIS A 1 83 ? 4.265 -11.656 -5.869 1.00 97.94 83 HIS A CA 1
ATOM 639 C C . HIS A 1 83 ? 2.918 -12.292 -5.521 1.00 97.94 83 HIS A C 1
ATOM 641 O O . HIS A 1 83 ? 2.650 -12.508 -4.345 1.00 97.94 83 HIS A O 1
ATOM 647 N N . LEU A 1 84 ? 2.094 -12.644 -6.515 1.00 98.06 84 LEU A N 1
ATOM 648 C CA . LEU A 1 84 ? 0.806 -13.312 -6.277 1.00 98.06 84 LEU A CA 1
ATOM 649 C C . LEU A 1 84 ? 0.977 -14.659 -5.558 1.00 98.06 84 LEU A C 1
ATOM 651 O O . LEU A 1 84 ? 0.267 -14.946 -4.596 1.00 98.06 84 LEU A O 1
ATOM 655 N N . GLY A 1 85 ? 1.986 -15.450 -5.937 1.00 98.19 85 GLY A N 1
ATOM 656 C CA . GLY A 1 85 ? 2.342 -16.674 -5.215 1.00 98.19 85 GLY A CA 1
ATOM 657 C C . GLY A 1 85 ? 2.784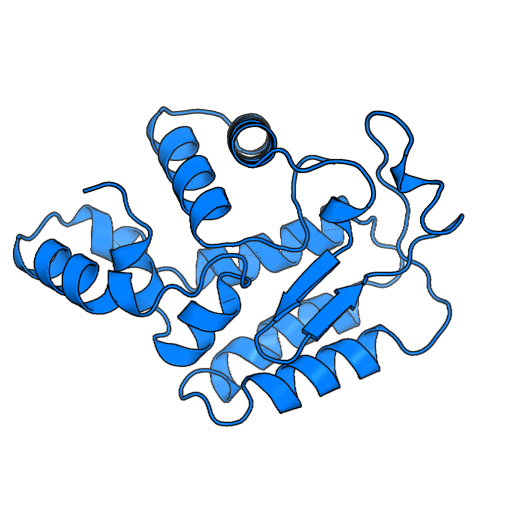 -16.417 -3.770 1.00 98.19 85 GLY A C 1
ATOM 658 O O . GLY A 1 85 ? 2.457 -17.195 -2.875 1.00 98.19 85 GLY A O 1
ATOM 659 N N . ALA A 1 86 ? 3.486 -15.312 -3.519 1.00 98.25 86 ALA A N 1
ATOM 660 C CA . ALA A 1 86 ? 3.893 -14.915 -2.178 1.00 98.25 86 ALA A CA 1
ATOM 661 C C . ALA A 1 86 ? 2.705 -14.444 -1.321 1.00 98.25 86 ALA A C 1
ATOM 663 O O . ALA A 1 86 ? 2.628 -14.831 -0.156 1.00 98.25 86 ALA A O 1
ATOM 664 N N . TRP A 1 87 ? 1.745 -13.702 -1.890 1.00 98.06 87 TRP A N 1
ATOM 665 C CA . TRP A 1 87 ? 0.476 -13.377 -1.225 1.00 98.06 87 TRP A CA 1
ATOM 666 C C . TRP A 1 87 ? -0.279 -14.651 -0.826 1.00 98.06 87 TRP A C 1
ATOM 668 O O . TRP A 1 87 ? -0.685 -14.787 0.327 1.00 98.06 87 TRP A O 1
ATOM 678 N N . GLN A 1 88 ? -0.392 -15.619 -1.741 1.00 98.12 88 GLN A N 1
ATOM 679 C CA . GLN A 1 88 ? -1.005 -16.924 -1.475 1.00 98.12 88 GLN A CA 1
ATOM 680 C C . GLN A 1 88 ? -0.293 -17.693 -0.357 1.00 98.12 88 GLN A C 1
ATOM 682 O O . GLN A 1 88 ? -0.951 -18.274 0.506 1.00 98.12 88 GLN A O 1
ATOM 687 N N . ALA A 1 89 ? 1.040 -17.708 -0.353 1.00 98.00 89 ALA A N 1
ATOM 688 C CA . ALA A 1 89 ? 1.814 -18.389 0.680 1.00 98.00 89 ALA A CA 1
ATOM 689 C C . ALA A 1 89 ? 1.660 -17.722 2.057 1.00 98.00 89 ALA A C 1
ATOM 691 O O . ALA A 1 89 ? 1.552 -18.420 3.064 1.00 98.00 89 ALA A O 1
ATOM 692 N N . ALA A 1 90 ? 1.636 -16.388 2.095 1.00 97.44 90 ALA A N 1
ATOM 693 C CA . ALA A 1 90 ? 1.539 -15.599 3.319 1.00 97.44 90 ALA A CA 1
ATOM 694 C C . ALA A 1 90 ? 0.138 -15.621 3.941 1.00 97.44 90 ALA A C 1
ATOM 696 O O . ALA A 1 90 ? 0.004 -15.768 5.155 1.00 97.44 90 ALA A O 1
ATOM 697 N N . TYR A 1 91 ? -0.902 -15.487 3.115 1.00 98.06 91 TYR A N 1
ATOM 698 C CA . TYR A 1 91 ? -2.253 -15.187 3.592 1.00 98.06 91 TYR A CA 1
ATOM 6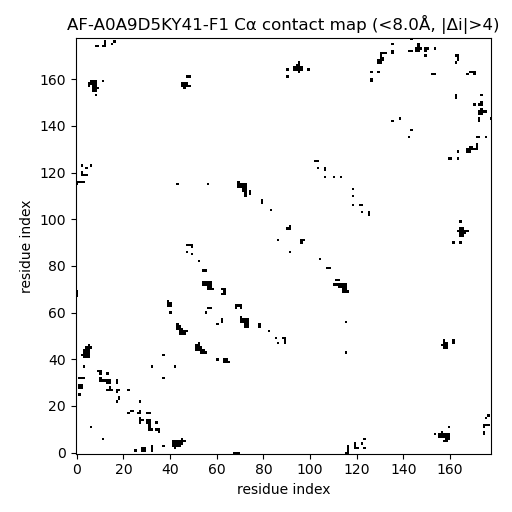99 C C . TYR A 1 91 ? -3.322 -16.144 3.084 1.00 98.06 91 TYR A C 1
ATOM 701 O O . TYR A 1 91 ? -4.474 -16.006 3.478 1.00 98.06 91 TYR A O 1
ATOM 709 N N . GLY A 1 92 ? -2.976 -17.157 2.288 1.00 97.69 92 GLY A N 1
ATOM 710 C CA . GLY A 1 92 ? -3.944 -18.067 1.667 1.00 97.69 92 GLY A CA 1
ATOM 711 C C . GLY A 1 92 ? -4.868 -18.827 2.625 1.00 97.69 92 GLY A C 1
ATOM 712 O O . GLY A 1 92 ? -5.846 -19.420 2.185 1.00 97.69 92 GLY A O 1
ATOM 713 N N . ARG A 1 93 ? -4.557 -18.834 3.927 1.00 97.44 93 ARG A N 1
ATOM 714 C CA . ARG A 1 93 ? -5.367 -19.442 4.997 1.00 97.44 93 ARG A CA 1
ATOM 715 C C . ARG A 1 93 ? -6.163 -18.430 5.824 1.00 97.44 93 ARG A C 1
ATOM 717 O O . ARG A 1 93 ? -6.875 -18.831 6.738 1.00 97.44 93 ARG A O 1
ATOM 724 N N . THR A 1 94 ? -6.001 -17.140 5.559 1.00 97.62 94 THR A N 1
ATOM 725 C CA . THR A 1 94 ? -6.712 -16.088 6.289 1.00 97.62 94 THR A CA 1
ATOM 726 C C . THR A 1 94 ? -8.155 -15.968 5.785 1.00 97.62 94 THR A C 1
ATOM 728 O O . THR A 1 94 ? -8.412 -16.249 4.609 1.00 97.62 94 THR A O 1
ATOM 731 N N . PRO A 1 95 ? -9.111 -15.563 6.642 1.00 97.69 95 PRO A N 1
ATOM 732 C CA . PRO A 1 95 ? -10.534 -15.629 6.310 1.00 97.69 95 PRO A CA 1
ATOM 733 C C . PRO A 1 95 ? -10.940 -14.797 5.089 1.00 97.69 95 PRO A C 1
ATOM 735 O O . PRO A 1 95 ? -11.798 -15.223 4.319 1.00 97.69 95 PRO A O 1
ATOM 738 N N . TYR A 1 96 ? -10.321 -13.631 4.882 1.00 97.75 96 TYR A N 1
ATOM 739 C CA . TYR A 1 96 ? -10.721 -12.699 3.822 1.00 97.75 96 TYR A CA 1
ATOM 740 C C . TYR A 1 96 ? -9.882 -12.810 2.550 1.00 97.75 96 TYR A C 1
ATOM 742 O O . TYR A 1 96 ? -10.161 -12.121 1.569 1.00 97.75 96 TYR A O 1
ATOM 750 N N . PHE A 1 97 ? -8.892 -13.704 2.520 1.00 97.94 97 PHE A N 1
ATOM 751 C CA . PHE A 1 97 ? -8.004 -13.868 1.372 1.00 97.94 97 PHE A CA 1
ATOM 752 C C . PHE A 1 97 ? -8.741 -14.125 0.063 1.00 97.94 97 PHE A C 1
ATOM 754 O O . PHE A 1 97 ? -8.510 -13.421 -0.914 1.00 97.94 97 PHE A O 1
ATOM 761 N N . ILE A 1 98 ? -9.672 -15.081 0.057 1.00 97.38 98 ILE A N 1
ATOM 762 C CA . ILE A 1 98 ? -10.421 -15.462 -1.149 1.00 97.38 98 ILE A C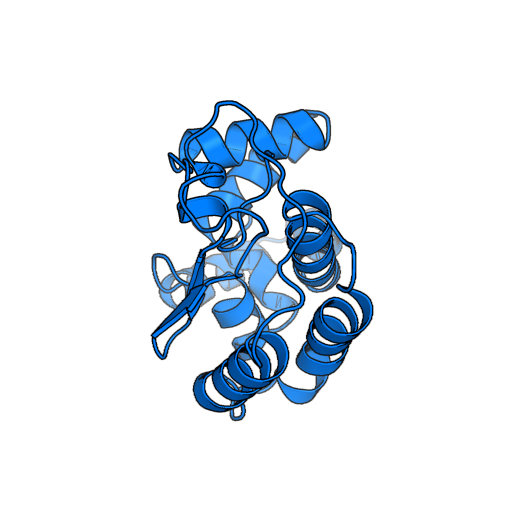A 1
ATOM 763 C C . ILE A 1 98 ? -11.285 -14.323 -1.709 1.00 97.38 98 ILE A C 1
ATOM 765 O O . ILE A 1 98 ? -11.628 -14.323 -2.887 1.00 97.38 98 ILE A O 1
ATOM 769 N N . HIS A 1 99 ? -11.631 -13.350 -0.869 1.00 97.31 99 HIS A N 1
ATOM 770 C CA . HIS A 1 99 ? -12.476 -12.224 -1.239 1.00 97.31 99 HIS A CA 1
ATOM 771 C C . HIS A 1 99 ? -11.657 -11.016 -1.702 1.00 97.31 99 HIS A C 1
ATOM 773 O O . HIS A 1 99 ? -12.053 -10.349 -2.651 1.00 97.31 99 HIS A O 1
ATOM 779 N N . LEU A 1 100 ? -10.520 -10.747 -1.053 1.00 97.00 100 LEU A N 1
ATOM 780 C CA . LEU A 1 100 ? -9.662 -9.597 -1.348 1.00 97.00 100 LEU A CA 1
ATOM 781 C C . LEU A 1 100 ? -8.659 -9.876 -2.478 1.00 97.00 100 LEU A C 1
ATOM 783 O O . LEU A 1 100 ? -8.365 -8.984 -3.273 1.00 97.00 100 LEU A O 1
ATOM 787 N N . LEU A 1 101 ? -8.124 -11.100 -2.567 1.00 97.56 101 LEU A N 1
ATOM 788 C CA . LEU A 1 101 ? -7.093 -11.433 -3.552 1.00 97.56 101 LEU A CA 1
ATOM 789 C C . LEU A 1 101 ? -7.512 -11.120 -4.999 1.00 97.56 101 LEU A C 1
ATOM 791 O O . LEU A 1 101 ? -6.679 -10.541 -5.690 1.00 97.56 101 LEU A O 1
ATOM 795 N N . PRO A 1 102 ? -8.745 -11.409 -5.467 1.00 98.19 102 PRO A N 1
ATOM 796 C CA . PRO A 1 102 ? -9.136 -11.108 -6.846 1.00 98.19 102 PRO A CA 1
ATOM 797 C C . PRO A 1 102 ? -8.982 -9.627 -7.224 1.00 98.19 102 PRO A C 1
ATOM 799 O O . PRO A 1 102 ? -8.582 -9.312 -8.342 1.00 98.19 102 PRO A O 1
ATOM 802 N N . GLU A 1 103 ? -9.241 -8.702 -6.293 1.00 98.19 103 GLU A N 1
ATOM 803 C CA . GLU A 1 103 ? -9.044 -7.267 -6.538 1.00 98.19 103 GLU A CA 1
ATOM 804 C C . GLU A 1 103 ? -7.561 -6.894 -6.628 1.00 98.19 103 GLU A C 1
ATOM 806 O O . GLU A 1 103 ? -7.177 -6.065 -7.450 1.00 98.19 103 GLU A O 1
ATOM 811 N N . ILE A 1 104 ? -6.712 -7.520 -5.807 1.00 98.06 104 ILE A N 1
ATOM 812 C CA . ILE A 1 104 ? -5.258 -7.345 -5.892 1.00 98.06 104 ILE A CA 1
ATOM 813 C C . ILE A 1 104 ? -4.744 -7.934 -7.211 1.00 98.06 104 ILE A C 1
ATOM 815 O O . ILE A 1 104 ? -3.982 -7.275 -7.914 1.00 98.06 104 ILE A O 1
ATOM 819 N N . GLU A 1 105 ? -5.169 -9.143 -7.577 1.00 98.38 105 GLU A N 1
ATOM 820 C CA . GLU A 1 105 ? -4.807 -9.806 -8.834 1.00 98.38 105 GLU A CA 1
ATOM 821 C C . GLU A 1 105 ? -5.135 -8.948 -10.049 1.00 98.38 105 GLU A C 1
ATOM 823 O O . GLU A 1 105 ? -4.298 -8.827 -10.942 1.00 98.38 105 GLU A O 1
ATOM 828 N N . GLU A 1 106 ? -6.293 -8.291 -10.058 1.00 98.38 106 GLU A N 1
ATOM 829 C CA . GLU A 1 106 ? -6.673 -7.389 -11.141 1.00 98.38 106 GLU A CA 1
ATOM 830 C C . GLU A 1 106 ? -5.686 -6.225 -11.298 1.00 98.38 106 GLU A C 1
ATOM 832 O O . GLU A 1 106 ? -5.258 -5.920 -12.415 1.00 98.38 106 GLU A O 1
ATOM 837 N N . VAL A 1 107 ? -5.227 -5.629 -10.190 1.00 98.31 107 VAL A N 1
ATOM 838 C CA . VAL A 1 107 ? -4.187 -4.587 -10.228 1.00 98.31 107 VAL A CA 1
ATOM 839 C C . VAL A 1 107 ? -2.886 -5.131 -10.822 1.00 98.31 107 VAL A C 1
ATOM 841 O O . VAL A 1 107 ? -2.243 -4.460 -11.627 1.00 98.31 107 VAL A O 1
ATOM 844 N N . TYR A 1 108 ? -2.490 -6.360 -10.479 1.00 97.88 108 TYR A N 1
ATOM 845 C CA . TYR A 1 108 ? -1.308 -6.996 -11.069 1.00 97.88 108 TYR A CA 1
ATOM 846 C C . TYR A 1 108 ? -1.490 -7.286 -12.566 1.00 97.88 108 TYR A C 1
ATOM 848 O O . TYR A 1 108 ? -0.580 -7.000 -13.348 1.00 97.88 108 TYR A O 1
ATOM 856 N N . ASN A 1 109 ? -2.645 -7.807 -12.977 1.00 96.88 109 ASN A N 1
ATOM 857 C CA . ASN A 1 109 ? -2.939 -8.200 -14.358 1.00 96.88 109 ASN A CA 1
ATOM 858 C C . ASN A 1 109 ? -3.038 -7.000 -15.306 1.00 96.88 109 ASN A C 1
ATOM 860 O O . ASN A 1 109 ? -2.642 -7.096 -16.466 1.00 96.88 109 ASN A O 1
ATOM 864 N N . THR A 1 110 ? -3.496 -5.855 -14.802 1.00 96.56 110 THR A N 1
ATOM 865 C CA . THR A 1 110 ? -3.639 -4.607 -15.570 1.00 96.56 110 THR A CA 1
ATOM 866 C C . THR A 1 110 ? -2.442 -3.664 -15.433 1.00 96.56 110 THR A C 1
ATOM 868 O O . THR A 1 110 ? -2.448 -2.562 -15.976 1.00 96.56 110 THR A O 1
ATOM 871 N N . SER A 1 111 ? -1.375 -4.090 -14.747 1.00 96.38 111 SER A N 1
ATOM 872 C CA . SER A 1 111 ? -0.230 -3.221 -14.436 1.00 96.38 111 SER A CA 1
ATOM 873 C C . SER A 1 111 ? 0.757 -2.980 -15.582 1.00 96.38 111 SER A C 1
ATOM 875 O O . SER A 1 111 ? 1.744 -2.264 -15.390 1.00 96.38 111 SER A O 1
ATOM 877 N N . SER A 1 112 ? 0.558 -3.584 -16.755 1.00 96.06 112 SER A N 1
ATOM 878 C CA . SER A 1 112 ? 1.484 -3.412 -17.876 1.00 96.06 112 SER A CA 1
ATOM 879 C C . SER A 1 112 ? 1.501 -1.971 -18.384 1.00 96.06 112 SER A C 1
ATOM 881 O O . SER A 1 112 ? 0.460 -1.374 -18.647 1.00 96.06 112 SER A O 1
ATOM 883 N N . GLY A 1 113 ? 2.702 -1.404 -18.513 1.00 96.00 113 GLY A N 1
ATOM 884 C CA . GLY A 1 113 ? 2.898 -0.012 -18.939 1.00 96.00 113 GLY A CA 1
ATOM 885 C C . GLY A 1 113 ? 2.548 1.052 -17.890 1.00 96.00 113 GLY A C 1
ATOM 886 O O . GLY A 1 113 ? 2.694 2.243 -18.170 1.00 96.00 113 GLY A O 1
ATOM 887 N N . LEU A 1 114 ? 2.124 0.662 -16.682 1.00 97.75 114 LEU A N 1
ATOM 888 C CA . LEU A 1 114 ? 1.889 1.610 -15.596 1.00 97.75 114 LEU A CA 1
ATOM 889 C C . LEU A 1 114 ? 3.201 2.171 -15.040 1.00 97.75 114 LEU A C 1
ATOM 891 O O . LEU A 1 114 ? 4.258 1.539 -15.064 1.00 97.75 114 LEU A O 1
ATOM 895 N N . THR A 1 115 ? 3.117 3.368 -14.470 1.00 97.56 115 THR A N 1
ATOM 896 C CA . THR A 1 115 ? 4.150 3.899 -13.576 1.00 97.56 115 THR A CA 1
ATOM 897 C C . THR A 1 115 ? 4.037 3.296 -12.178 1.00 97.56 115 THR A C 1
ATOM 899 O O . THR A 1 115 ? 2.973 2.822 -11.775 1.00 97.56 115 THR A O 1
ATOM 902 N N . LEU A 1 116 ? 5.124 3.354 -11.405 1.00 96.88 116 LEU A N 1
ATOM 903 C CA . LEU A 1 116 ? 5.132 2.875 -10.021 1.00 96.88 116 LEU A CA 1
ATOM 904 C C . LEU A 1 116 ? 4.083 3.591 -9.150 1.00 96.88 116 LEU A C 1
ATOM 906 O O . LEU A 1 116 ? 3.411 2.941 -8.357 1.00 96.88 116 LEU A O 1
ATOM 910 N N . GLU A 1 117 ? 3.878 4.899 -9.335 1.00 96.62 117 GLU A N 1
ATOM 911 C CA . GLU A 1 117 ? 2.828 5.648 -8.628 1.00 96.62 117 GLU A CA 1
ATOM 912 C C . GLU A 1 117 ? 1.419 5.150 -8.975 1.00 96.62 117 GLU A C 1
ATOM 914 O O . GLU A 1 117 ? 0.594 5.018 -8.074 1.00 96.62 117 GLU A O 1
ATOM 919 N N . GLN A 1 118 ? 1.136 4.871 -10.253 1.00 98.00 118 GLN A N 1
ATOM 920 C CA . GLN A 1 118 ? -0.176 4.366 -10.680 1.00 98.00 118 GLN A CA 1
ATOM 921 C C . GLN A 1 118 ? -0.453 2.987 -10.081 1.00 98.00 118 GLN A C 1
ATOM 923 O O . GLN A 1 118 ? -1.538 2.752 -9.559 1.00 98.00 118 GLN A O 1
ATOM 928 N N . PHE A 1 119 ? 0.544 2.104 -10.098 1.00 98.19 119 PHE A N 1
ATOM 929 C CA . PHE A 1 119 ? 0.432 0.774 -9.509 1.00 98.19 119 PHE A CA 1
ATOM 930 C C . PHE A 1 119 ? 0.220 0.820 -7.990 1.00 98.19 119 PHE A C 1
ATOM 932 O O . PHE A 1 119 ? -0.704 0.197 -7.471 1.00 98.19 119 PHE A O 1
ATOM 939 N N . ASN A 1 120 ? 1.032 1.606 -7.276 1.00 97.88 120 ASN A N 1
ATOM 940 C CA . ASN A 1 120 ? 0.897 1.766 -5.829 1.00 97.88 120 ASN A CA 1
ATOM 941 C C . ASN A 1 120 ? -0.441 2.425 -5.454 1.00 97.88 120 ASN A C 1
ATOM 943 O O . ASN A 1 120 ? -1.073 2.013 -4.485 1.00 97.88 120 ASN A O 1
ATOM 947 N N . SER A 1 121 ? -0.898 3.414 -6.232 1.00 97.88 121 SER A N 1
ATOM 948 C CA . SER A 1 121 ? -2.206 4.053 -6.032 1.00 97.88 121 SER A CA 1
ATOM 949 C C . SER A 1 121 ? -3.354 3.068 -6.212 1.00 97.88 121 SER A C 1
ATOM 951 O O . SER A 1 121 ? -4.261 3.056 -5.389 1.00 97.88 121 SER A O 1
ATOM 953 N N . ALA A 1 122 ? -3.296 2.208 -7.230 1.00 98.12 122 ALA A N 1
ATOM 954 C CA . ALA A 1 122 ? -4.326 1.201 -7.456 1.00 98.12 122 ALA A CA 1
ATOM 955 C C . ALA A 1 122 ? -4.424 0.212 -6.279 1.00 98.12 122 ALA A C 1
ATOM 957 O O . ALA A 1 122 ? -5.524 -0.117 -5.839 1.00 98.12 122 ALA A O 1
ATOM 958 N N . LEU A 1 123 ? -3.290 -0.207 -5.701 1.00 97.94 123 LEU A N 1
ATOM 959 C CA . LEU A 1 123 ? -3.288 -1.024 -4.480 1.00 97.94 123 LEU A CA 1
ATOM 960 C C . LEU A 1 123 ? -3.819 -0.256 -3.261 1.00 97.94 123 LEU A C 1
ATOM 962 O O . LEU A 1 123 ? -4.596 -0.812 -2.488 1.00 97.94 123 LEU A O 1
ATOM 966 N N . LEU A 1 124 ? -3.454 1.020 -3.094 1.00 97.12 124 LEU A N 1
ATOM 967 C CA . LEU A 1 124 ? -4.024 1.863 -2.039 1.00 97.12 124 LEU A CA 1
ATOM 968 C C . LEU A 1 124 ? -5.547 1.949 -2.157 1.00 97.12 124 LEU A C 1
ATOM 970 O O . LEU A 1 124 ? -6.245 1.806 -1.160 1.00 97.12 124 LEU A O 1
ATOM 974 N N . GLU A 1 125 ? -6.070 2.145 -3.363 1.00 96.69 125 GLU A N 1
ATOM 975 C CA . GLU A 1 125 ? -7.509 2.213 -3.607 1.00 96.69 125 GLU A CA 1
ATOM 976 C C . GLU A 1 125 ? -8.218 0.902 -3.252 1.00 96.69 125 GLU A C 1
ATOM 978 O O . GLU A 1 125 ? -9.293 0.948 -2.655 1.00 96.69 125 GLU A O 1
ATOM 983 N N . VAL A 1 126 ? -7.617 -0.257 -3.549 1.00 97.19 126 VAL A N 1
ATOM 984 C CA . VAL A 1 126 ? -8.134 -1.559 -3.087 1.00 97.19 126 VAL A CA 1
ATOM 985 C C . VAL A 1 126 ? -8.204 -1.591 -1.559 1.00 97.19 126 VAL A C 1
ATOM 987 O O . VAL A 1 126 ? -9.260 -1.895 -1.006 1.00 97.19 126 VAL A O 1
ATOM 990 N N . ALA A 1 127 ? -7.118 -1.228 -0.868 1.00 95.75 127 ALA A N 1
ATOM 991 C CA . ALA A 1 127 ? -7.096 -1.207 0.593 1.00 95.75 127 ALA A CA 1
ATOM 992 C C . ALA A 1 127 ? -8.170 -0.266 1.165 1.00 95.75 127 ALA A C 1
ATOM 994 O O . ALA A 1 127 ? -8.922 -0.661 2.049 1.00 95.75 127 ALA A O 1
ATOM 995 N N . LEU A 1 128 ? -8.296 0.954 0.632 1.00 93.88 128 LEU A N 1
ATOM 996 C CA . LEU A 1 128 ? -9.267 1.941 1.110 1.00 93.88 128 LEU A CA 1
ATOM 997 C C . LEU A 1 128 ? -10.721 1.505 0.891 1.00 93.88 128 LEU A C 1
ATOM 999 O O . LEU A 1 128 ? -11.541 1.751 1.767 1.00 93.88 128 LEU A O 1
ATOM 1003 N N . ARG A 1 129 ? -11.056 0.838 -0.223 1.00 93.44 129 ARG A N 1
ATOM 1004 C CA . ARG A 1 129 ? -12.419 0.313 -0.457 1.00 93.44 129 ARG A CA 1
ATOM 1005 C C . ARG A 1 129 ? -12.814 -0.786 0.525 1.00 93.44 129 ARG A C 1
ATOM 1007 O O . ARG A 1 129 ? -13.995 -0.953 0.822 1.00 93.44 129 ARG A O 1
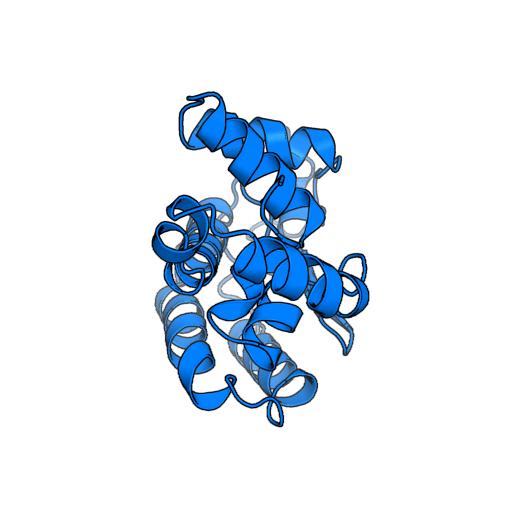ATOM 1014 N N . TRP A 1 130 ? -11.834 -1.543 1.006 1.00 93.38 130 TRP A N 1
ATOM 1015 C CA . TRP A 1 130 ? -12.045 -2.599 1.990 1.00 93.38 130 TRP A CA 1
ATOM 1016 C C . TRP A 1 130 ? -12.237 -2.075 3.409 1.00 93.38 130 TRP A C 1
ATOM 1018 O O . TRP A 1 130 ? -12.786 -2.783 4.251 1.00 93.38 130 TRP A O 1
ATOM 1028 N N . LEU A 1 131 ? -11.807 -0.847 3.678 1.00 89.50 131 LEU A N 1
ATOM 1029 C CA . LEU A 1 131 ? -11.919 -0.220 4.983 1.00 89.50 131 LEU A CA 1
ATOM 1030 C C . LEU A 1 131 ? -13.233 0.558 5.073 1.00 89.50 131 LEU A C 1
ATOM 1032 O O . LEU A 1 131 ? -13.484 1.498 4.323 1.00 89.50 131 LEU A O 1
ATOM 1036 N N . ASP A 1 132 ? -14.085 0.154 6.012 1.00 81.62 132 ASP A N 1
ATOM 1037 C CA . ASP A 1 132 ? -15.413 0.739 6.196 1.00 81.62 132 ASP A CA 1
ATOM 1038 C C . ASP A 1 132 ? -15.336 2.044 7.004 1.00 81.62 132 ASP A C 1
ATOM 1040 O O . ASP A 1 132 ? -15.591 2.092 8.208 1.00 81.62 132 ASP A O 1
ATOM 1044 N N . PHE A 1 133 ? -14.916 3.125 6.344 1.00 77.31 133 PHE A N 1
ATOM 1045 C CA . PHE A 1 133 ? -14.777 4.433 6.989 1.00 77.31 133 PHE A CA 1
ATOM 1046 C C . PHE A 1 133 ? -16.119 5.040 7.424 1.00 77.31 133 PHE A C 1
ATOM 1048 O O . PHE A 1 133 ? -16.150 5.834 8.366 1.00 77.31 133 PHE A O 1
ATOM 1055 N N . GLU A 1 134 ? -17.230 4.662 6.785 1.00 74.44 134 GLU A N 1
ATOM 1056 C CA . GLU A 1 134 ? -18.567 5.101 7.200 1.00 74.44 134 GLU A CA 1
ATOM 1057 C C . GLU A 1 134 ? -18.941 4.517 8.563 1.00 74.44 134 GLU A C 1
ATOM 1059 O O . GLU A 1 134 ? -19.441 5.249 9.421 1.00 74.44 134 GLU A O 1
ATOM 1064 N N . ALA A 1 135 ? -18.613 3.243 8.808 1.00 70.31 135 ALA A N 1
ATOM 1065 C CA . ALA A 1 135 ? -18.829 2.613 10.106 1.00 70.31 135 ALA A CA 1
ATOM 1066 C C . ALA A 1 135 ? -18.110 3.358 11.243 1.00 70.31 135 ALA A C 1
ATOM 1068 O O . ALA A 1 135 ? -18.663 3.508 12.332 1.00 70.31 135 ALA A O 1
ATOM 1069 N N . VAL A 1 136 ? -16.905 3.882 10.998 1.00 68.94 136 VAL A N 1
ATOM 1070 C CA . VAL A 1 136 ? -16.132 4.601 12.025 1.00 68.94 136 VAL A CA 1
ATOM 1071 C C . VAL A 1 136 ? -16.697 5.988 12.341 1.00 68.94 136 VAL A C 1
ATOM 1073 O O . VAL A 1 136 ? -16.641 6.444 13.488 1.00 68.94 136 VAL A O 1
ATOM 1076 N N . ASN A 1 137 ? -17.313 6.651 11.362 1.00 68.31 137 ASN A N 1
ATOM 1077 C CA . ASN A 1 137 ? -17.924 7.965 11.569 1.00 68.31 137 ASN A CA 1
ATOM 1078 C C . ASN A 1 137 ? -19.098 7.940 12.563 1.00 68.31 137 ASN A C 1
ATOM 1080 O O . ASN A 1 137 ? -19.439 8.986 13.115 1.00 68.31 137 ASN A O 1
ATOM 1084 N N . ASN A 1 138 ? -19.667 6.766 12.857 1.00 65.56 138 ASN A N 1
ATOM 1085 C CA . ASN A 1 138 ? -20.797 6.624 13.775 1.00 65.56 138 ASN A CA 1
ATOM 1086 C C . ASN A 1 138 ? -20.418 6.714 15.278 1.00 65.56 138 ASN A C 1
ATOM 1088 O O . ASN A 1 138 ? -21.294 6.640 16.128 1.00 65.56 138 ASN A O 1
ATOM 1092 N N . ARG A 1 139 ? -19.135 6.919 15.637 1.00 58.56 139 ARG A N 1
ATOM 1093 C CA . ARG A 1 139 ? -18.618 7.307 16.983 1.00 58.56 139 ARG A CA 1
ATOM 1094 C C . ARG A 1 139 ? -19.207 6.589 18.219 1.00 58.56 139 ARG A C 1
ATOM 1096 O O . ARG A 1 139 ? -19.104 7.105 19.334 1.00 58.56 139 ARG A O 1
ATOM 1103 N N . GLU A 1 140 ? -19.778 5.398 18.073 1.00 66.12 140 GLU A N 1
ATOM 1104 C CA . GLU A 1 140 ? -20.283 4.631 19.210 1.00 66.12 140 GLU A CA 1
ATOM 1105 C C . GLU A 1 140 ? -19.123 4.117 20.077 1.00 66.12 140 GLU A C 1
ATOM 1107 O O . GLU A 1 140 ? -18.091 3.671 19.569 1.00 66.12 140 GLU A O 1
ATOM 1112 N N . SER A 1 141 ? -19.297 4.133 21.403 1.00 61.84 141 SER A N 1
ATOM 1113 C CA . SER A 1 141 ? -18.283 3.672 22.366 1.00 61.84 141 SER A CA 1
ATOM 1114 C C . SER A 1 141 ? -17.815 2.234 22.108 1.00 61.84 141 SER A C 1
ATOM 1116 O O . SER A 1 141 ? -16.641 1.933 22.308 1.00 61.84 141 SER A O 1
ATOM 1118 N N . ARG A 1 142 ? -18.701 1.377 21.587 1.00 66.56 142 ARG A N 1
ATOM 1119 C CA . ARG A 1 142 ? -18.402 -0.016 21.217 1.00 66.56 142 ARG A CA 1
ATOM 1120 C C . ARG A 1 142 ? -17.349 -0.133 20.112 1.00 66.56 142 ARG A C 1
ATOM 1122 O O . ARG A 1 142 ? -16.534 -1.043 20.147 1.00 66.56 142 ARG A O 1
ATOM 1129 N N . LEU A 1 143 ? -17.309 0.807 19.166 1.00 73.25 143 LEU A N 1
ATOM 1130 C CA . LEU A 1 143 ? -16.346 0.775 18.057 1.00 73.25 143 LEU A CA 1
ATOM 1131 C C . LEU A 1 143 ? -14.923 1.111 18.532 1.00 73.25 143 LEU A C 1
ATOM 1133 O O . LEU A 1 143 ? -13.949 0.569 18.011 1.00 73.25 143 LEU A O 1
ATOM 1137 N N . ARG A 1 144 ? -14.805 1.947 19.574 1.00 73.06 144 ARG A N 1
ATOM 1138 C CA . ARG A 1 144 ? -13.528 2.224 20.254 1.00 73.06 144 ARG A CA 1
ATOM 1139 C C . ARG A 1 144 ? -13.003 1.004 21.005 1.00 73.06 144 ARG A C 1
ATOM 1141 O O . ARG A 1 144 ? -11.798 0.773 21.004 1.00 73.06 144 ARG A O 1
ATOM 1148 N N . GLU A 1 145 ? -13.887 0.239 21.642 1.00 80.12 145 GLU A N 1
ATOM 1149 C CA . GLU A 1 145 ? -13.520 -1.022 22.300 1.00 80.12 145 GLU A CA 1
ATOM 1150 C C . GLU A 1 145 ? -12.998 -2.029 21.270 1.00 80.12 145 GLU A C 1
ATOM 1152 O O . GLU A 1 145 ? -11.883 -2.519 21.425 1.00 80.12 145 GLU A O 1
ATOM 1157 N N . THR A 1 146 ? -13.708 -2.213 20.152 1.00 81.00 146 THR A N 1
ATOM 1158 C CA . THR A 1 146 ? -13.243 -3.056 19.037 1.00 81.00 146 THR A CA 1
ATOM 1159 C C . THR A 1 146 ? -11.891 -2.602 18.478 1.00 81.00 146 THR A C 1
ATOM 1161 O O . THR A 1 146 ? -11.024 -3.429 18.207 1.00 81.00 146 THR A O 1
ATOM 1164 N N . GLY A 1 147 ? -11.668 -1.292 18.329 1.00 83.31 147 GLY A N 1
ATOM 1165 C CA . GLY A 1 147 ? -10.373 -0.760 17.895 1.00 83.31 147 GLY A CA 1
ATOM 1166 C C . GLY A 1 147 ? -9.229 -1.125 18.844 1.00 83.31 147 GLY A C 1
ATOM 1167 O O . GLY A 1 147 ? -8.166 -1.525 18.382 1.00 83.31 147 GLY A O 1
ATOM 1168 N N . ARG A 1 148 ? -9.458 -1.052 20.162 1.00 84.00 148 ARG A N 1
ATOM 1169 C CA . ARG A 1 148 ? -8.467 -1.436 21.185 1.00 84.00 148 ARG A CA 1
ATOM 1170 C C . ARG A 1 148 ? -8.203 -2.937 21.229 1.00 84.00 148 ARG A C 1
ATOM 1172 O O . ARG A 1 148 ? -7.077 -3.336 21.495 1.00 84.00 148 ARG A O 1
ATOM 1179 N N . GLU A 1 149 ? -9.221 -3.755 20.983 1.00 86.50 149 GLU A N 1
ATOM 1180 C CA . GLU A 1 149 ? -9.074 -5.213 20.916 1.00 86.50 149 GLU A CA 1
ATOM 1181 C C . GLU A 1 149 ? -8.254 -5.654 19.700 1.00 86.50 149 GLU A C 1
ATOM 1183 O O . GLU A 1 149 ? -7.497 -6.615 19.794 1.00 86.50 149 GLU A O 1
ATOM 1188 N N . LEU A 1 150 ? -8.379 -4.941 18.576 1.00 87.06 150 LEU A N 1
ATOM 1189 C CA . LEU A 1 150 ? -7.668 -5.249 17.333 1.00 87.06 150 LEU A CA 1
ATOM 1190 C C . LEU A 1 150 ? -6.303 -4.564 17.210 1.00 87.06 150 LEU A C 1
ATOM 1192 O O . LEU A 1 150 ? -5.505 -4.953 16.364 1.00 87.06 150 LEU A O 1
ATOM 1196 N N . GLU A 1 151 ? -6.011 -3.546 18.018 1.00 87.44 151 GLU A N 1
ATOM 1197 C CA . GLU A 1 151 ? -4.724 -2.846 17.970 1.00 87.44 151 GLU A CA 1
ATOM 1198 C C . GLU A 1 151 ? -3.508 -3.776 18.173 1.00 87.44 151 GLU A C 1
ATOM 1200 O O . GLU A 1 151 ? -2.558 -3.650 17.401 1.00 87.44 151 GLU A O 1
ATOM 1205 N N . PRO A 1 152 ? -3.530 -4.762 19.095 1.00 89.31 152 PRO A N 1
ATOM 1206 C CA . PRO A 1 152 ? -2.451 -5.743 19.235 1.00 89.31 152 PRO A CA 1
ATOM 1207 C C . PRO A 1 152 ? -2.241 -6.657 18.018 1.00 89.31 152 PRO A C 1
ATOM 1209 O O . PRO A 1 152 ? -1.182 -7.269 17.907 1.00 89.31 152 PRO A O 1
ATOM 1212 N N . GLU A 1 153 ? -3.223 -6.770 17.117 1.00 89.25 153 GLU A N 1
ATOM 1213 C CA . GLU A 1 153 ? -3.115 -7.570 15.886 1.00 89.25 153 GLU A CA 1
ATOM 1214 C C . GLU A 1 153 ? -2.365 -6.820 14.770 1.00 89.25 153 GLU A C 1
ATOM 1216 O O . GLU A 1 153 ? -2.003 -7.416 13.750 1.00 89.25 153 GLU A O 1
ATOM 1221 N N . ILE A 1 154 ? -2.093 -5.518 14.941 1.00 90.12 154 ILE A N 1
ATOM 1222 C CA . ILE A 1 154 ? -1.233 -4.771 14.021 1.00 90.12 154 ILE A CA 1
ATOM 1223 C C . ILE A 1 154 ? 0.202 -5.271 14.179 1.00 90.12 154 ILE A C 1
ATOM 1225 O O . ILE A 1 154 ? 0.848 -5.070 15.205 1.00 90.12 154 ILE A O 1
ATOM 1229 N N . THR A 1 155 ? 0.727 -5.878 13.117 1.00 91.69 155 THR A N 1
ATOM 1230 C CA . THR A 1 155 ? 2.144 -6.236 13.053 1.00 91.69 155 THR A CA 1
ATOM 1231 C C . THR A 1 155 ? 2.945 -5.085 12.452 1.00 91.69 155 THR A C 1
ATOM 1233 O O . THR A 1 155 ? 2.751 -4.719 11.289 1.00 91.69 155 THR A O 1
ATOM 1236 N N . ASP A 1 156 ? 3.874 -4.538 13.234 1.00 89.25 156 ASP A N 1
ATOM 1237 C CA . ASP A 1 156 ? 4.700 -3.401 12.828 1.00 89.25 156 ASP A CA 1
ATOM 1238 C C . ASP A 1 156 ? 5.426 -3.636 11.497 1.00 89.25 156 ASP A C 1
ATOM 1240 O O . ASP A 1 156 ? 6.095 -4.648 11.272 1.00 89.25 156 ASP A O 1
ATOM 1244 N N . GLY A 1 157 ? 5.303 -2.651 10.606 1.00 91.31 157 GLY A N 1
ATOM 1245 C CA . GLY A 1 157 ? 5.969 -2.617 9.307 1.00 91.31 157 GLY A CA 1
ATOM 1246 C C . GLY A 1 157 ? 5.360 -3.520 8.233 1.00 91.31 157 GLY A C 1
ATOM 1247 O O . GLY A 1 157 ? 5.735 -3.366 7.069 1.00 91.31 157 GLY A O 1
ATOM 1248 N N . LEU A 1 158 ? 4.421 -4.415 8.563 1.00 96.19 158 LEU A N 1
ATOM 1249 C CA . LEU A 1 158 ? 3.685 -5.164 7.547 1.00 96.19 158 LEU A CA 1
ATOM 1250 C C . LEU A 1 158 ? 2.680 -4.268 6.831 1.00 96.19 158 LEU A C 1
ATOM 1252 O O . LEU A 1 158 ? 2.098 -3.343 7.396 1.00 96.19 158 LEU A O 1
ATOM 1256 N N . THR A 1 159 ? 2.458 -4.580 5.560 1.00 96.69 159 THR A N 1
ATOM 1257 C CA . THR A 1 159 ? 1.375 -3.983 4.788 1.00 96.69 159 THR A CA 1
ATOM 1258 C C . THR A 1 159 ? 0.028 -4.144 5.494 1.00 96.69 159 THR A C 1
ATOM 1260 O O . THR A 1 159 ? -0.276 -5.198 6.047 1.00 96.69 159 THR A O 1
ATOM 1263 N N . VAL A 1 160 ? -0.825 -3.127 5.395 1.00 96.06 160 VAL A N 1
ATOM 1264 C CA . VAL A 1 160 ? -2.203 -3.120 5.889 1.00 96.06 160 VAL A CA 1
ATOM 1265 C C . VAL A 1 160 ? -3.013 -4.296 5.349 1.00 96.06 160 VAL A C 1
ATOM 1267 O O . VAL A 1 160 ? -3.943 -4.753 6.008 1.00 96.06 160 VAL A O 1
ATOM 1270 N N . PHE A 1 161 ? -2.639 -4.845 4.188 1.00 97.12 161 PHE A N 1
ATOM 1271 C CA . PHE A 1 161 ? -3.270 -6.054 3.678 1.00 97.12 161 PHE A CA 1
ATOM 1272 C C . PHE A 1 161 ? -3.132 -7.246 4.635 1.00 97.12 161 PHE A C 1
ATOM 1274 O O . PHE A 1 161 ? -4.062 -8.037 4.676 1.00 97.12 161 PHE A O 1
ATOM 1281 N N . ASP A 1 162 ? -2.074 -7.364 5.453 1.00 96.69 162 ASP A N 1
ATOM 1282 C CA . ASP A 1 162 ? -1.996 -8.391 6.516 1.00 96.69 162 ASP A CA 1
ATOM 1283 C C . ASP A 1 162 ? -3.201 -8.300 7.465 1.00 96.69 162 ASP A C 1
ATOM 1285 O O . ASP A 1 162 ? -3.882 -9.296 7.713 1.00 96.69 162 ASP A O 1
ATOM 1289 N N . LEU A 1 163 ? -3.521 -7.085 7.915 1.00 95.25 163 LEU A N 1
ATOM 1290 C CA . LEU A 1 163 ? -4.654 -6.825 8.797 1.00 95.25 163 LEU A CA 1
ATOM 1291 C C . LEU A 1 163 ? -5.995 -7.050 8.076 1.00 95.25 163 LEU A C 1
ATOM 1293 O O . LEU A 1 163 ? -6.891 -7.698 8.620 1.00 95.25 163 LEU A O 1
ATOM 1297 N N . ILE A 1 164 ? -6.132 -6.567 6.835 1.00 96.44 164 ILE A N 1
ATOM 1298 C CA . ILE A 1 164 ? -7.366 -6.725 6.042 1.00 96.44 164 ILE A CA 1
ATOM 1299 C C . ILE A 1 164 ? -7.623 -8.204 5.723 1.00 96.44 164 ILE A C 1
ATOM 1301 O O . ILE A 1 164 ? -8.756 -8.666 5.810 1.00 96.44 164 ILE A O 1
ATOM 1305 N N . PHE A 1 165 ? -6.593 -8.989 5.419 1.00 97.25 165 PHE A N 1
ATOM 1306 C CA . PHE A 1 165 ? -6.737 -10.421 5.166 1.00 97.25 165 PHE A CA 1
ATOM 1307 C C . PHE A 1 165 ? -7.271 -11.191 6.384 1.00 97.25 165 PHE A C 1
ATOM 1309 O O . PHE A 1 165 ? -8.042 -12.144 6.232 1.00 97.25 165 PHE A O 1
ATOM 1316 N N . ARG A 1 166 ? -6.910 -10.760 7.597 1.00 95.25 166 ARG A N 1
ATOM 1317 C CA . ARG A 1 166 ? -7.343 -11.383 8.856 1.00 95.25 166 ARG A CA 1
ATOM 1318 C C . ARG A 1 166 ? -8.718 -10.908 9.325 1.00 95.25 166 ARG A C 1
ATOM 1320 O O . ARG A 1 166 ? -9.507 -11.730 9.785 1.00 95.25 166 ARG A O 1
ATOM 1327 N N . HIS A 1 167 ? -9.015 -9.616 9.180 1.00 93.75 167 HIS A N 1
ATOM 1328 C CA . HIS A 1 167 ? -10.174 -8.979 9.824 1.00 93.75 167 HIS A CA 1
ATOM 1329 C C . HIS A 1 167 ? -11.165 -8.321 8.855 1.00 93.75 167 HIS A C 1
ATOM 1331 O O . HIS A 1 167 ? -12.227 -7.857 9.277 1.00 93.75 167 HIS A O 1
ATOM 1337 N N . GLY A 1 168 ? -10.854 -8.278 7.560 1.00 93.00 168 GLY A N 1
ATOM 1338 C CA . GLY A 1 168 ? -11.698 -7.673 6.538 1.00 93.00 168 GLY A CA 1
ATOM 1339 C C . GLY A 1 168 ? -11.981 -6.209 6.857 1.00 93.00 168 GLY A C 1
ATOM 1340 O O . GLY A 1 168 ? -11.079 -5.451 7.211 1.00 93.00 168 GLY A O 1
ATOM 1341 N N . LYS A 1 169 ? -13.258 -5.823 6.795 1.00 89.88 169 LYS A N 1
ATOM 1342 C CA . LYS A 1 169 ? -13.704 -4.447 7.059 1.00 89.88 169 LYS A CA 1
ATOM 1343 C C . LYS A 1 169 ? -13.369 -3.941 8.460 1.00 89.88 169 LYS A C 1
ATOM 1345 O O . LYS A 1 169 ? -13.143 -2.747 8.631 1.00 89.88 169 LYS A O 1
ATOM 1350 N N . MET A 1 170 ? -13.293 -4.832 9.454 1.00 88.25 170 MET A N 1
ATOM 1351 C CA . MET A 1 170 ? -12.982 -4.454 10.839 1.00 88.25 170 MET A CA 1
ATOM 1352 C C . MET A 1 170 ? -11.550 -3.935 11.008 1.00 88.25 170 MET A C 1
ATOM 1354 O O . MET A 1 170 ? -11.263 -3.268 12.000 1.00 88.25 170 MET A O 1
ATOM 1358 N N . ALA A 1 171 ? -10.673 -4.170 10.024 1.00 91.25 171 ALA A N 1
ATOM 1359 C CA . ALA A 1 171 ? -9.321 -3.623 9.997 1.00 91.25 171 ALA A CA 1
ATOM 1360 C C . ALA A 1 171 ? -9.292 -2.089 10.112 1.00 91.25 171 ALA A C 1
ATOM 1362 O O . ALA A 1 171 ? -8.284 -1.536 10.533 1.00 91.25 171 ALA A O 1
ATOM 1363 N N . VAL A 1 172 ? -10.390 -1.390 9.795 1.00 88.75 172 VAL A N 1
ATOM 1364 C CA . VAL A 1 172 ? -10.486 0.072 9.913 1.00 88.75 172 VAL A CA 1
ATOM 1365 C C . VAL A 1 172 ? -10.434 0.573 11.363 1.00 88.75 172 VAL A C 1
ATOM 1367 O O . VAL A 1 172 ? -9.891 1.645 11.620 1.00 88.75 172 VAL A O 1
ATOM 1370 N N . PHE A 1 173 ? -10.953 -0.192 12.328 1.00 87.19 173 PHE A N 1
ATOM 1371 C CA . PHE A 1 173 ? -11.096 0.264 13.713 1.00 87.19 173 PHE A CA 1
ATOM 1372 C C . PHE A 1 173 ? -9.771 0.537 14.432 1.00 87.19 173 PHE A C 1
ATOM 1374 O O . PHE A 1 173 ? -9.654 1.597 15.050 1.00 87.19 173 PHE A O 1
ATOM 1381 N N . PRO A 1 174 ? -8.747 -0.333 14.361 1.00 87.56 174 PRO A N 1
ATOM 1382 C CA . PRO A 1 174 ? -7.454 -0.021 14.962 1.00 87.56 174 PRO A CA 1
ATOM 1383 C C . PRO A 1 174 ? -6.660 1.022 14.151 1.00 87.56 174 PRO A C 1
ATOM 1385 O O . PRO A 1 174 ? -5.639 1.516 14.621 1.00 87.56 174 PRO A O 1
ATOM 1388 N N . LEU A 1 175 ? -7.087 1.391 12.938 1.00 85.75 175 LEU A N 1
ATOM 1389 C CA . LEU A 1 175 ? -6.406 2.384 12.093 1.00 85.75 175 LEU A CA 1
ATOM 1390 C C . LEU A 1 175 ? -6.917 3.812 12.294 1.00 85.75 175 LEU A C 1
ATOM 1392 O O . LEU A 1 175 ? -6.272 4.759 11.845 1.00 85.75 175 LEU A O 1
ATOM 1396 N N . TYR A 1 176 ? -8.073 3.982 12.930 1.00 77.44 176 TYR A N 1
ATOM 1397 C CA . TYR A 1 176 ? -8.674 5.296 13.082 1.00 77.44 176 TYR A CA 1
ATOM 1398 C C . TYR A 1 176 ? -8.171 6.007 14.350 1.00 77.44 176 TYR A C 1
ATOM 1400 O O . TYR A 1 176 ? -8.085 5.381 15.408 1.00 77.44 176 TYR A O 1
ATOM 1408 N N . PRO A 1 177 ? -7.848 7.310 14.279 1.00 65.56 177 PRO A N 1
ATOM 1409 C CA . PRO A 1 177 ? -7.517 8.106 15.456 1.00 65.56 177 PRO A CA 1
ATOM 1410 C C . PRO A 1 177 ? -8.794 8.365 16.273 1.00 65.56 177 PRO A C 1
ATOM 1412 O O . PRO A 1 177 ? -9.668 9.127 15.855 1.00 65.56 177 PRO A O 1
ATOM 1415 N N . TRP A 1 178 ? -8.932 7.690 17.415 1.00 65.25 178 TRP A N 1
ATOM 1416 C CA . TRP A 1 178 ? -10.071 7.839 18.329 1.00 65.25 178 TRP A CA 1
ATOM 1417 C C . TRP A 1 178 ? -9.939 9.020 19.281 1.00 65.25 178 TRP A C 1
ATOM 1419 O O . TRP A 1 178 ? -8.817 9.291 19.758 1.00 65.25 178 TRP A O 1
#

Solvent-accessible surface area (backbone atoms only — not comparable to full-atom values): 9591 Å² total; per-residue (Å²): 86,47,49,42,44,39,47,18,56,65,39,49,31,41,24,51,52,31,45,72,75,64,43,52,75,71,54,11,35,37,53,12,29,60,75,71,62,66,53,46,62,47,42,38,28,30,34,49,95,80,49,72,48,67,66,60,33,50,82,41,78,67,48,33,68,43,86,72,38,59,46,42,42,42,86,71,81,59,59,66,62,51,48,54,51,48,50,46,71,58,37,62,85,33,82,30,27,87,72,51,45,62,62,55,48,49,53,58,74,66,39,74,84,31,32,47,40,58,50,23,44,51,53,48,51,55,54,52,74,48,34,48,63,71,70,61,72,66,72,49,73,66,55,55,50,53,12,60,70,44,42,81,69,61,59,86,76,29,23,41,62,63,45,29,26,63,48,36,45,62,43,37,41,51,44,52,93,127

Sequence (178 aa):
MVTPLNIDAIWLRHYLVAKHEGLSEPEARLKASESVGIKGKAFARCHISTGTLTVPVDGGGNSLKRRNANPILSEHGKWRREHLGAWQAAYGRTPYFIHLLPEIEEVYNTSSGLTLEQFNSALLEVALRWLDFEAVNNRESRLRETGRELEPEITDGLTVFDLIFRHGKMAVFPLYPW